Protein AF-A0A968KJJ0-F1 (afdb_monomer_lite)

Foldseek 3Di:
DKDADPDQDQDPDDLVRLQQVLCVVLVAQAWDWPDADRVGRITDTHDLDDAFLLNVCVVVVVCVLVSLLQLLLSLLSSFLSCQVPDDPSRPQAVAELALVNVLVVVVVCLCCVCCNVVVHRDDPVRVVVVSVVCSVVSHVFNPDQWTWDLQQQARRQWGQHPNHTHGHNSSPIHIGDSCRNLCCHQVPPSDDDDPVSSVVSVVSSQVSNCVSVVHHDDDD

Radius of gyration: 18.81 Å; chains: 1; bounding box: 53×38×49 Å

Secondary structure (DSSP, 8-state):
-EEE-SS---SSS-HHHHHHHHHHHTT-----EEEEETTTTEEEE----S-BHHHHHHH-GGGHHHHHHHHHHHHHHHHHHHHHH--TTSGGGT-B--HHHHHHHHHHIIIIIIIIIS--PPPHHHHHHHHHHHHHHHHHHHTSPEEEE-S--STTSEEEETTEEEE--GGG-EEEETHHHHHHHHT-SS----HHHHHHHHHHHHHHHHHHHTS-----

pLDDT: mean 93.93, std 5.6, range [53.75, 98.38]

Structure (mmCIF, N/CA/C/O backbone):
data_AF-A0A968KJJ0-F1
#
_entry.id   AF-A0A968KJJ0-F1
#
loop_
_atom_site.group_PDB
_atom_site.id
_atom_site.type_symbol
_atom_site.label_atom_id
_atom_site.label_alt_id
_atom_site.label_comp_id
_atom_site.label_asym_id
_atom_site.label_entity_id
_atom_site.label_seq_id
_atom_site.pdbx_PDB_ins_code
_atom_site.Cartn_x
_atom_site.Cartn_y
_atom_site.Cartn_z
_atom_site.occupancy
_atom_site.B_iso_or_equiv
_atom_site.auth_seq_id
_atom_site.auth_comp_id
_atom_site.auth_asym_id
_atom_site.auth_atom_id
_atom_site.pdbx_PDB_model_num
ATOM 1 N N . VAL A 1 1 ? -10.273 -15.343 11.779 1.00 91.62 1 VAL A N 1
ATOM 2 C CA . VAL A 1 1 ? -8.937 -15.956 11.583 1.00 91.62 1 VAL A CA 1
ATOM 3 C C . VAL A 1 1 ? -8.052 -15.715 12.803 1.00 91.62 1 VAL A C 1
ATOM 5 O O . VAL A 1 1 ? -8.149 -14.653 13.409 1.00 91.62 1 VAL A O 1
ATOM 8 N N . LEU A 1 2 ? -7.223 -16.695 13.185 1.00 92.81 2 LEU A N 1
ATOM 9 C CA . LEU A 1 2 ? -6.179 -16.526 14.203 1.00 92.81 2 LEU A CA 1
ATOM 10 C C . LEU A 1 2 ? -4.853 -16.203 13.504 1.00 92.81 2 LEU A C 1
ATOM 12 O O . LEU A 1 2 ? -4.376 -17.005 12.706 1.00 92.81 2 LEU A O 1
ATOM 16 N N . MET A 1 3 ? -4.268 -15.049 13.807 1.00 92.25 3 MET A N 1
ATOM 17 C CA . MET A 1 3 ? -2.962 -14.621 13.303 1.00 92.25 3 MET A CA 1
ATOM 18 C C . MET A 1 3 ? -1.962 -14.571 14.458 1.00 92.25 3 MET A C 1
ATOM 20 O O . MET A 1 3 ? -2.314 -14.159 15.563 1.00 92.25 3 MET A O 1
ATOM 24 N N . GLN A 1 4 ? -0.716 -14.963 14.206 1.00 91.19 4 GLN A N 1
ATOM 25 C CA . GLN A 1 4 ? 0.371 -14.840 15.172 1.00 91.19 4 GLN A CA 1
ATOM 26 C C . GLN A 1 4 ? 1.435 -13.885 14.637 1.00 91.19 4 GLN A C 1
ATOM 28 O O . GLN A 1 4 ? 1.925 -14.061 13.522 1.00 91.19 4 GLN A O 1
ATOM 33 N N . LEU A 1 5 ? 1.797 -12.883 15.434 1.00 86.88 5 LEU A N 1
ATOM 34 C CA . LEU A 1 5 ? 2.898 -11.980 15.117 1.00 86.88 5 LEU A CA 1
ATOM 35 C C . LEU A 1 5 ? 4.232 -12.725 15.184 1.00 86.88 5 LEU A C 1
ATOM 37 O O . LEU A 1 5 ? 4.434 -13.590 16.036 1.00 86.88 5 LEU A O 1
ATOM 41 N N . ALA A 1 6 ? 5.171 -12.343 14.317 1.00 83.62 6 ALA A N 1
ATOM 42 C CA . ALA A 1 6 ? 6.515 -12.922 14.304 1.00 83.62 6 ALA A CA 1
ATOM 43 C C . ALA A 1 6 ? 7.267 -12.697 15.629 1.00 83.62 6 ALA A C 1
ATOM 45 O O . ALA A 1 6 ? 8.085 -13.524 16.030 1.00 83.62 6 ALA A O 1
ATOM 46 N N . GLN A 1 7 ? 6.987 -11.581 16.308 1.00 80.31 7 GLN A N 1
ATOM 47 C CA . GLN A 1 7 ? 7.484 -11.275 17.644 1.00 80.31 7 GLN A CA 1
ATOM 48 C C . GLN A 1 7 ? 6.327 -10.769 18.503 1.00 80.31 7 GLN A C 1
ATOM 50 O O . GLN A 1 7 ? 5.522 -9.957 18.052 1.00 80.31 7 GLN A O 1
ATOM 55 N N . ALA A 1 8 ? 6.238 -11.265 19.736 1.00 79.94 8 ALA A N 1
ATOM 56 C CA . ALA A 1 8 ? 5.264 -10.772 20.697 1.00 79.94 8 ALA A CA 1
ATOM 57 C C . ALA A 1 8 ? 5.691 -9.386 21.198 1.00 79.94 8 ALA A C 1
ATOM 59 O O . ALA A 1 8 ? 6.809 -9.211 21.689 1.00 79.94 8 ALA A O 1
ATOM 60 N N . GLU A 1 9 ? 4.793 -8.412 21.099 1.00 81.19 9 GLU A N 1
ATOM 61 C CA . GLU A 1 9 ? 4.999 -7.075 21.644 1.00 81.19 9 GLU A CA 1
ATOM 62 C C . GLU A 1 9 ? 4.312 -6.995 23.009 1.00 81.19 9 GLU A C 1
ATOM 64 O O . GLU A 1 9 ? 3.111 -7.229 23.126 1.00 81.19 9 GLU A O 1
ATOM 69 N N . GLN A 1 10 ? 5.066 -6.657 24.059 1.00 70.75 10 GLN A N 1
ATOM 70 C CA . GLN A 1 10 ? 4.544 -6.647 25.434 1.00 70.75 10 GLN A CA 1
ATOM 71 C C . GLN A 1 10 ? 3.573 -5.486 25.729 1.00 70.75 10 GLN A C 1
ATOM 73 O O . GLN A 1 10 ? 3.056 -5.380 26.840 1.00 70.75 10 GLN A O 1
ATOM 78 N N . GLY A 1 11 ? 3.335 -4.604 24.755 1.00 79.94 11 GLY A N 1
ATOM 79 C CA . GLY A 1 11 ? 2.380 -3.506 24.862 1.00 79.94 11 GLY A CA 1
ATOM 80 C C . GLY A 1 11 ? 0.923 -3.955 24.679 1.00 79.94 11 GLY A C 1
ATOM 81 O O . GLY A 1 11 ? 0.663 -5.026 24.132 1.00 79.94 11 GLY A O 1
ATOM 82 N N . PRO A 1 12 ? -0.053 -3.124 25.098 1.00 80.75 12 PRO A N 1
ATOM 83 C CA . PRO A 1 12 ? -1.480 -3.389 24.880 1.00 80.75 12 PRO A CA 1
ATOM 84 C C . PRO A 1 12 ? -1.886 -3.295 23.401 1.00 80.75 12 PRO A C 1
ATOM 86 O O . PRO A 1 12 ? -2.970 -3.736 23.022 1.00 80.75 12 PRO A O 1
ATOM 89 N N . GLU A 1 13 ? -1.029 -2.701 22.576 1.00 85.69 13 GLU A N 1
ATOM 90 C CA . GLU A 1 13 ? -1.207 -2.529 21.145 1.00 85.69 13 GLU A CA 1
ATOM 91 C C . GLU A 1 13 ? 0.113 -2.809 20.439 1.00 85.69 13 GLU A C 1
ATOM 93 O O . GLU A 1 13 ? 1.185 -2.549 20.986 1.00 85.69 13 GLU A O 1
ATOM 98 N N . THR A 1 14 ? 0.001 -3.302 19.213 1.00 90.44 14 THR A N 1
ATOM 99 C CA . THR A 1 14 ? 1.107 -3.455 18.268 1.00 90.44 14 THR A CA 1
ATOM 100 C C . THR A 1 14 ? 0.973 -2.488 17.109 1.00 90.44 14 THR A C 1
ATOM 102 O O . THR A 1 14 ? -0.119 -1.950 16.872 1.00 90.44 14 THR A O 1
ATOM 105 N N . ASP A 1 15 ? 2.039 -2.320 16.329 1.00 91.44 15 ASP A N 1
ATOM 106 C CA . ASP A 1 15 ? 1.983 -1.507 15.111 1.00 91.44 15 ASP A CA 1
ATOM 107 C C . ASP A 1 15 ? 0.876 -1.984 14.155 1.00 91.44 15 ASP A C 1
ATOM 109 O O . ASP A 1 15 ? 0.103 -1.164 13.652 1.00 91.44 15 ASP A O 1
ATOM 113 N N . PHE A 1 16 ? 0.692 -3.304 14.017 1.00 93.25 16 PHE A N 1
ATOM 114 C CA . PHE A 1 16 ? -0.430 -3.884 13.270 1.00 93.25 16 PHE A CA 1
ATOM 115 C C . PHE A 1 16 ? -1.781 -3.376 13.795 1.00 93.25 16 PHE A C 1
ATOM 117 O O . PHE A 1 16 ? -2.593 -2.853 13.031 1.00 93.25 16 PHE A O 1
ATOM 124 N N . THR A 1 17 ? -2.038 -3.501 15.104 1.00 94.31 17 THR A N 1
ATOM 125 C CA . THR A 1 17 ? -3.343 -3.122 15.675 1.00 94.31 17 THR A CA 1
ATOM 126 C C . THR A 1 17 ? -3.597 -1.619 15.613 1.00 94.31 17 THR A C 1
ATOM 128 O O . THR A 1 17 ? -4.743 -1.207 15.439 1.00 94.31 17 THR A O 1
ATOM 131 N N . ARG A 1 18 ? -2.547 -0.794 15.710 1.00 95.38 18 ARG A N 1
ATOM 132 C CA . ARG A 1 18 ? -2.648 0.667 15.623 1.00 95.38 18 ARG A CA 1
ATOM 133 C C . ARG A 1 18 ? -2.997 1.109 14.207 1.00 95.38 18 ARG A C 1
ATOM 135 O O . ARG A 1 18 ? -3.907 1.920 14.041 1.00 95.38 18 ARG A O 1
ATOM 142 N N . ILE A 1 19 ? -2.344 0.538 13.189 1.00 96.81 19 ILE A N 1
ATOM 143 C CA . ILE A 1 19 ? -2.692 0.805 11.785 1.00 96.81 19 ILE A CA 1
ATOM 144 C C . ILE A 1 19 ? -4.103 0.287 11.487 1.00 96.81 19 ILE A C 1
ATOM 146 O O . ILE A 1 19 ? -4.895 1.010 10.887 1.00 96.81 19 ILE A O 1
ATOM 150 N N . LEU A 1 20 ? -4.461 -0.911 11.961 1.00 97.00 20 LEU A N 1
ATOM 151 C CA . LEU A 1 20 ? -5.799 -1.467 11.755 1.00 97.00 20 LEU A CA 1
ATOM 152 C C . LEU A 1 20 ? -6.893 -0.559 12.336 1.00 97.00 20 LEU A C 1
ATOM 154 O O . LEU A 1 20 ? -7.834 -0.202 11.630 1.00 97.00 20 LEU A O 1
ATOM 158 N N . LYS A 1 21 ? -6.756 -0.143 13.602 1.00 96.31 21 LYS A N 1
ATOM 159 C CA . LYS A 1 21 ? -7.700 0.774 14.263 1.00 96.31 21 LYS A CA 1
ATOM 160 C C . LYS A 1 21 ? -7.792 2.107 13.527 1.00 96.31 21 LYS A C 1
ATOM 162 O O . LYS A 1 21 ? -8.892 2.623 13.336 1.00 96.31 21 LYS A O 1
ATOM 167 N N . PHE A 1 22 ? -6.653 2.640 13.083 1.00 97.94 22 PHE A N 1
ATOM 168 C CA . PHE A 1 22 ? -6.603 3.858 12.284 1.00 97.94 22 PHE A CA 1
ATOM 169 C C . PHE A 1 22 ? -7.397 3.713 10.980 1.00 97.94 22 PHE A C 1
ATOM 171 O O . PHE A 1 22 ? -8.321 4.491 10.755 1.00 97.94 22 PHE A O 1
ATOM 178 N N . LEU A 1 23 ? -7.115 2.698 10.158 1.00 98.25 23 LEU A N 1
ATOM 179 C CA . LEU A 1 23 ? -7.836 2.473 8.900 1.00 98.25 23 LEU A CA 1
ATOM 180 C C . LEU A 1 23 ? -9.330 2.232 9.141 1.00 98.25 23 LEU A C 1
ATOM 182 O O . LEU A 1 23 ? -10.170 2.787 8.431 1.00 98.25 23 LEU A O 1
ATOM 186 N N . LYS A 1 24 ? -9.675 1.487 10.194 1.00 97.38 24 LYS A N 1
ATOM 187 C CA . LYS A 1 24 ? -11.067 1.233 10.557 1.00 97.38 24 LYS A CA 1
ATOM 188 C C . LYS A 1 24 ? -11.816 2.508 10.944 1.00 97.38 24 LYS A C 1
ATOM 190 O O . LYS A 1 24 ? -12.947 2.702 10.507 1.00 97.38 24 LYS A O 1
ATOM 195 N N . SER A 1 25 ? -11.173 3.414 11.686 1.00 97.31 25 SER A N 1
ATOM 196 C CA . SER A 1 25 ? -11.745 4.722 12.050 1.00 97.31 25 SER A CA 1
ATOM 197 C C . SER A 1 25 ? -12.089 5.608 10.842 1.00 97.31 25 SER A C 1
ATOM 199 O O . SER A 1 25 ? -12.883 6.540 10.965 1.00 97.31 25 SER A O 1
ATOM 201 N N . LEU A 1 26 ? -11.518 5.305 9.672 1.00 97.56 26 LEU A N 1
ATOM 202 C CA . LEU A 1 26 ? -11.747 6.011 8.410 1.00 97.56 26 LEU A CA 1
ATOM 203 C C . LEU A 1 26 ? -12.805 5.340 7.526 1.00 97.56 26 LEU A C 1
ATOM 205 O O . LEU A 1 26 ? -12.966 5.733 6.363 1.00 97.56 26 LEU A O 1
ATOM 209 N N . ASP A 1 27 ? -13.507 4.340 8.070 1.00 96.69 27 ASP A N 1
ATOM 210 C CA . ASP A 1 27 ? -14.500 3.537 7.357 1.00 96.69 27 ASP A CA 1
ATOM 211 C C . ASP A 1 27 ? -13.894 2.884 6.100 1.00 96.69 27 ASP A C 1
ATOM 213 O O . ASP A 1 27 ? -14.458 2.890 5.005 1.00 96.69 27 ASP A O 1
ATOM 217 N N . LEU A 1 28 ? -12.656 2.394 6.241 1.00 97.81 28 LEU A N 1
ATOM 218 C CA . LEU A 1 28 ? -11.985 1.608 5.214 1.00 97.81 28 LEU A CA 1
ATOM 219 C C . LEU A 1 28 ? -12.250 0.115 5.449 1.00 97.81 28 LEU A C 1
ATOM 221 O O . LEU A 1 28 ? -12.321 -0.323 6.602 1.00 97.81 28 LEU A O 1
ATOM 225 N N . PRO A 1 29 ? -12.390 -0.676 4.373 1.00 97.31 29 PRO A N 1
ATOM 226 C CA . PRO A 1 29 ? -12.740 -2.084 4.468 1.00 97.31 29 PRO A CA 1
ATOM 227 C C . PRO A 1 29 ? -11.509 -2.902 4.866 1.00 97.31 29 PRO A C 1
ATOM 229 O O . PRO A 1 29 ? -10.808 -3.454 4.027 1.00 97.31 29 PRO A O 1
ATOM 232 N N . VAL A 1 30 ? -11.223 -2.935 6.162 1.00 97.69 30 VAL A N 1
ATOM 233 C CA . VAL A 1 30 ? -10.184 -3.758 6.794 1.00 97.69 30 VAL A CA 1
ATOM 234 C C . VAL A 1 30 ? -10.838 -4.739 7.780 1.00 97.69 30 VAL A C 1
ATOM 236 O O . VAL A 1 30 ? -11.946 -4.450 8.250 1.00 97.69 30 VAL A O 1
ATOM 239 N N . PRO A 1 31 ? -10.189 -5.874 8.107 1.00 96.94 31 PRO A N 1
ATOM 240 C CA . PRO A 1 31 ? -10.752 -6.871 9.019 1.00 96.94 31 PRO A CA 1
ATOM 241 C C . PRO A 1 31 ? -11.067 -6.289 10.401 1.00 96.94 31 PRO A C 1
ATOM 243 O O . PRO A 1 31 ? -10.272 -5.523 10.943 1.00 96.94 31 PRO A O 1
ATOM 246 N N . GLU A 1 32 ? -12.167 -6.700 11.031 1.00 96.19 32 GLU A N 1
ATOM 247 C CA . GLU A 1 32 ? -12.368 -6.416 12.461 1.00 96.19 32 GLU A CA 1
ATOM 248 C C . GLU A 1 32 ? -11.304 -7.090 13.342 1.00 96.19 32 GLU A C 1
ATOM 250 O O . GLU A 1 32 ? -10.856 -8.204 13.065 1.00 96.19 32 GLU A O 1
ATOM 255 N N . LEU A 1 33 ? -10.954 -6.446 14.459 1.00 95.94 33 LEU A N 1
ATOM 256 C CA . LEU A 1 33 ? -10.159 -7.042 15.536 1.00 95.94 33 LEU A CA 1
ATOM 257 C C . LEU A 1 33 ? -11.081 -7.458 16.683 1.00 95.94 33 LEU A C 1
ATOM 259 O O . LEU A 1 33 ? -11.596 -6.609 17.406 1.00 95.94 33 LEU A O 1
ATOM 263 N N . TYR A 1 34 ? -11.248 -8.762 16.887 1.00 96.38 34 TYR A N 1
ATOM 264 C CA . TYR A 1 34 ? -12.051 -9.307 17.986 1.00 96.38 34 TYR A CA 1
ATOM 265 C C . TYR A 1 34 ? -11.259 -9.459 19.288 1.00 96.38 34 TYR A C 1
ATOM 267 O O . TYR A 1 34 ? -11.843 -9.426 20.369 1.00 96.38 34 TYR A O 1
ATOM 275 N N . GLY A 1 35 ? -9.937 -9.619 19.210 1.00 93.94 35 GLY A N 1
ATOM 276 C CA . GLY A 1 35 ? -9.093 -9.721 20.397 1.00 93.94 35 GLY A CA 1
ATOM 277 C C . GLY A 1 35 ? -7.603 -9.764 20.082 1.00 93.94 35 GLY A C 1
ATOM 278 O O . GLY A 1 35 ? -7.200 -10.178 18.997 1.00 93.94 35 GLY A O 1
ATOM 279 N N . TYR A 1 36 ? -6.794 -9.349 21.055 1.00 94.00 36 TYR A N 1
ATOM 280 C CA . TYR A 1 36 ? -5.336 -9.431 21.031 1.00 94.00 36 TYR A CA 1
ATOM 281 C C . TYR A 1 36 ? -4.841 -10.008 22.363 1.00 94.00 36 TYR A C 1
ATOM 283 O O . TYR A 1 36 ? -5.199 -9.504 23.427 1.00 94.00 36 TYR A O 1
ATOM 291 N N . GLU A 1 37 ? -4.040 -11.070 22.303 1.00 92.50 37 GLU A N 1
ATOM 292 C CA . GLU A 1 37 ? -3.352 -11.655 23.454 1.00 92.50 37 GLU A CA 1
ATOM 293 C C . GLU A 1 37 ? -1.857 -11.335 23.345 1.00 92.50 37 GLU A C 1
ATOM 295 O O . GLU A 1 37 ? -1.132 -11.916 22.530 1.00 92.50 37 GLU A O 1
ATOM 300 N N . ALA A 1 38 ? -1.410 -10.376 24.158 1.00 88.62 38 ALA A N 1
ATOM 301 C CA . ALA A 1 38 ? -0.066 -9.816 24.078 1.00 88.62 38 ALA A CA 1
ATOM 302 C C . ALA A 1 38 ? 1.036 -10.809 24.466 1.00 88.62 38 ALA A C 1
ATOM 304 O O . ALA A 1 38 ? 2.109 -10.795 23.865 1.00 88.62 38 ALA A O 1
ATOM 305 N N . GLY A 1 39 ? 0.780 -11.712 25.422 1.00 86.44 39 GLY A N 1
ATOM 306 C CA . GLY A 1 39 ? 1.785 -12.663 25.902 1.00 86.44 39 GLY A CA 1
ATOM 307 C C . GLY A 1 39 ? 2.290 -13.618 24.817 1.00 86.44 39 GLY A C 1
ATOM 308 O O . GLY A 1 39 ? 3.437 -14.062 24.865 1.00 86.44 39 GLY A O 1
ATOM 309 N N . ARG A 1 40 ? 1.447 -13.925 23.826 1.00 88.19 40 ARG A N 1
ATOM 310 C CA . ARG A 1 40 ? 1.745 -14.838 22.712 1.00 88.19 40 ARG A CA 1
ATOM 311 C C . ARG A 1 40 ? 1.771 -14.152 21.347 1.00 88.19 40 ARG A C 1
ATOM 313 O O . ARG A 1 40 ? 2.073 -14.822 20.358 1.00 88.19 40 ARG A O 1
ATOM 320 N N . GLY A 1 41 ? 1.450 -12.859 21.281 1.00 90.88 41 GLY A N 1
ATOM 321 C CA . GLY A 1 41 ? 1.336 -12.117 20.026 1.00 90.88 41 GLY A CA 1
ATOM 322 C C . GLY A 1 41 ? 0.198 -12.627 19.136 1.00 90.88 41 GLY A C 1
ATOM 323 O O . GLY A 1 41 ? 0.362 -12.685 17.919 1.00 90.88 41 GLY A O 1
ATOM 324 N N . LEU A 1 42 ? -0.921 -13.067 19.725 1.00 94.19 42 LEU A N 1
ATOM 325 C CA . LEU A 1 42 ? -2.046 -13.663 18.994 1.00 94.19 42 LEU A CA 1
ATOM 326 C C . LEU A 1 42 ? -3.155 -12.646 18.738 1.00 94.19 42 LEU A C 1
ATOM 328 O O . LEU A 1 42 ? -3.626 -11.998 19.667 1.00 94.19 42 LEU A O 1
ATOM 332 N N . LEU A 1 43 ? -3.621 -12.561 17.494 1.00 94.75 43 LEU A N 1
ATOM 333 C CA . LEU A 1 43 ? -4.732 -11.710 17.082 1.00 94.75 43 LEU A CA 1
ATOM 334 C C . LEU A 1 43 ? -5.886 -12.560 16.565 1.00 94.75 43 LEU A C 1
ATOM 336 O O . LEU A 1 43 ? -5.698 -13.451 15.736 1.00 94.75 43 LEU A O 1
ATOM 340 N N . ILE A 1 44 ? -7.090 -12.242 17.028 1.00 96.31 44 ILE A N 1
ATOM 341 C CA . ILE A 1 44 ? -8.337 -12.802 16.517 1.00 96.31 44 ILE A CA 1
ATOM 342 C C . ILE A 1 44 ? -8.955 -11.748 15.605 1.00 96.31 44 ILE A C 1
ATOM 344 O O . ILE A 1 44 ? -9.400 -10.702 16.075 1.00 96.31 44 ILE A O 1
ATOM 348 N N . LEU A 1 45 ? -8.960 -12.028 14.307 1.00 96.50 45 LEU A N 1
ATOM 349 C CA . LEU A 1 45 ? -9.424 -11.118 13.264 1.00 96.50 45 LEU A CA 1
ATOM 350 C C . LEU A 1 45 ? -10.697 -11.642 12.597 1.00 96.50 45 LEU A C 1
ATOM 352 O O . LEU A 1 45 ? -10.951 -12.852 12.587 1.00 96.50 45 LEU A O 1
ATOM 356 N N . GLU A 1 46 ? -11.465 -10.741 11.996 1.00 96.25 46 GLU A N 1
ATOM 357 C CA . GLU A 1 46 ? -12.527 -11.083 11.055 1.00 96.25 46 GLU A CA 1
ATOM 358 C C . GLU A 1 46 ? -12.001 -11.994 9.945 1.00 96.25 46 GLU A C 1
ATOM 360 O O . GLU A 1 46 ? -10.888 -11.835 9.442 1.00 96.25 46 GLU A O 1
ATOM 365 N N . ASP A 1 47 ? -12.824 -12.962 9.557 1.00 94.38 47 ASP A N 1
ATOM 366 C CA . ASP A 1 47 ? -12.592 -13.724 8.342 1.00 94.38 47 ASP A CA 1
ATOM 367 C C . ASP A 1 47 ? -13.070 -12.930 7.117 1.00 94.38 47 ASP A C 1
ATOM 369 O O . ASP A 1 47 ? -14.256 -12.600 6.987 1.00 94.38 47 ASP A O 1
ATOM 373 N N . CYS A 1 48 ? -12.135 -12.589 6.231 1.00 93.56 48 CYS A N 1
ATOM 374 C CA . CYS A 1 48 ? -12.414 -11.831 5.014 1.00 93.56 48 CYS A CA 1
ATOM 375 C C . CYS A 1 48 ? -12.831 -12.717 3.829 1.00 93.56 48 CYS A C 1
ATOM 377 O O . CYS A 1 48 ? -12.988 -12.199 2.726 1.00 93.56 48 CYS A O 1
ATOM 379 N N . GLY A 1 49 ? -13.064 -14.012 4.062 1.00 90.38 49 GLY A N 1
ATOM 380 C CA . GLY A 1 49 ? -13.399 -14.994 3.036 1.00 90.38 49 GLY A CA 1
ATOM 381 C C . GLY A 1 49 ? -12.158 -15.634 2.416 1.00 90.38 49 GLY A C 1
ATOM 382 O O . GLY A 1 49 ? -11.030 -15.339 2.800 1.00 90.38 49 GLY A O 1
ATOM 383 N N . ASP A 1 50 ? -12.382 -16.496 1.425 1.00 88.12 50 ASP A N 1
ATOM 384 C CA . ASP A 1 50 ? -11.330 -17.347 0.847 1.00 88.12 50 ASP A CA 1
ATOM 385 C C . ASP A 1 50 ? -10.805 -16.856 -0.512 1.00 88.12 50 ASP A C 1
ATOM 387 O O . ASP A 1 50 ? -9.818 -17.376 -1.035 1.00 88.12 50 ASP A O 1
ATOM 391 N N . HIS A 1 51 ? -11.452 -15.850 -1.105 1.00 94.25 51 HIS A N 1
ATOM 392 C CA . HIS A 1 51 ? -11.145 -15.392 -2.457 1.00 94.25 51 HIS A CA 1
ATOM 393 C C . HIS A 1 51 ? -10.378 -14.075 -2.425 1.00 94.25 51 HIS A C 1
ATOM 395 O O . HIS A 1 51 ? -10.940 -13.011 -2.162 1.00 94.25 51 HIS A O 1
ATOM 401 N N . THR A 1 52 ? -9.091 -14.138 -2.757 1.00 97.31 52 THR A N 1
ATOM 402 C CA . THR A 1 52 ? -8.352 -12.945 -3.182 1.00 97.31 52 THR A CA 1
ATOM 403 C C . THR A 1 52 ? -8.958 -12.403 -4.480 1.00 97.31 52 THR A C 1
ATOM 405 O O . THR A 1 52 ? -9.586 -13.144 -5.240 1.00 97.31 52 THR A O 1
ATOM 408 N N . LEU A 1 53 ? -8.742 -11.123 -4.783 1.00 97.31 53 LEU A N 1
ATOM 409 C CA . LEU A 1 53 ? -9.117 -10.521 -6.065 1.00 97.31 53 LEU A CA 1
ATOM 410 C C . LEU A 1 53 ? -8.478 -11.295 -7.225 1.00 97.31 53 LEU A C 1
ATOM 412 O O . LEU A 1 53 ? -9.121 -11.515 -8.248 1.00 97.31 53 LEU A O 1
ATOM 416 N N . GLU A 1 54 ? -7.243 -11.763 -7.035 1.00 97.31 54 GLU A N 1
ATOM 417 C CA . GLU A 1 54 ? -6.536 -12.643 -7.970 1.00 97.31 54 GLU A CA 1
ATOM 418 C C . GLU A 1 54 ? -7.311 -13.937 -8.257 1.00 97.31 54 GLU A C 1
ATOM 420 O O . GLU A 1 54 ? -7.627 -14.229 -9.411 1.00 97.31 54 GLU A O 1
ATOM 425 N N . ALA A 1 55 ? -7.660 -14.686 -7.207 1.00 96.75 55 ALA A N 1
ATOM 426 C CA . ALA A 1 55 ? -8.382 -15.946 -7.331 1.00 96.75 55 ALA A CA 1
ATOM 427 C C . ALA A 1 55 ? -9.787 -15.734 -7.913 1.00 96.75 55 ALA A C 1
ATOM 429 O O . ALA A 1 55 ? -10.197 -16.458 -8.816 1.00 96.75 55 ALA A O 1
ATOM 430 N N . HIS A 1 56 ? -10.490 -14.692 -7.462 1.00 96.50 56 HIS A N 1
ATOM 431 C CA . HIS A 1 56 ? -11.809 -14.317 -7.973 1.00 96.50 56 HIS A CA 1
ATOM 432 C C . HIS A 1 56 ? -11.792 -14.066 -9.484 1.00 96.50 56 HIS A C 1
ATOM 434 O O . HIS A 1 56 ? -12.662 -14.543 -10.207 1.00 96.50 56 HIS A O 1
ATOM 440 N N . LEU A 1 57 ? -10.787 -13.349 -9.990 1.00 96.56 57 LEU A N 1
ATOM 441 C CA . LEU A 1 57 ? -10.676 -13.050 -11.420 1.00 96.56 57 LEU A CA 1
ATOM 442 C C . LEU A 1 57 ? -10.197 -14.230 -12.262 1.00 96.56 57 LEU A C 1
ATOM 444 O O . LEU A 1 57 ? -10.457 -14.252 -13.466 1.00 96.56 57 LEU A O 1
ATOM 448 N N . ARG A 1 58 ? -9.551 -15.226 -11.651 1.00 95.25 58 ARG A N 1
ATOM 449 C CA . ARG A 1 58 ? -9.275 -16.501 -12.319 1.00 95.25 58 ARG A CA 1
ATOM 450 C C . ARG A 1 58 ? -10.571 -17.250 -12.635 1.00 95.25 58 ARG A C 1
ATOM 452 O O . ARG A 1 58 ? -10.704 -17.777 -13.737 1.00 95.25 58 ARG A O 1
ATOM 459 N N . ASP A 1 59 ? -11.522 -17.240 -11.704 1.00 95.56 59 ASP A N 1
ATOM 460 C CA . ASP A 1 59 ? -12.825 -17.898 -11.863 1.00 95.56 59 ASP A CA 1
ATOM 461 C C . ASP A 1 59 ? -13.819 -17.039 -12.670 1.00 95.56 59 ASP A C 1
ATOM 463 O O . ASP A 1 59 ? -14.704 -17.557 -13.357 1.00 95.56 59 ASP A O 1
ATOM 467 N N . HIS A 1 60 ? -13.650 -15.712 -12.640 1.00 95.62 60 HIS A N 1
ATOM 468 C CA . HIS A 1 60 ? -14.543 -14.738 -13.270 1.00 95.62 60 HIS A CA 1
ATOM 469 C C . HIS A 1 60 ? -13.797 -13.711 -14.146 1.00 95.62 60 HIS A C 1
ATOM 471 O O . HIS A 1 60 ? -13.907 -12.503 -13.914 1.00 95.62 60 HIS A O 1
ATOM 477 N N . PRO A 1 61 ? -13.089 -14.136 -15.211 1.00 95.12 61 PRO A N 1
ATOM 478 C CA . PRO A 1 61 ? -12.254 -13.242 -16.020 1.00 95.12 61 PRO A CA 1
ATOM 479 C C . PRO A 1 61 ? -13.038 -12.109 -16.700 1.00 95.12 61 PRO A C 1
ATOM 481 O O . PRO A 1 61 ? -12.496 -11.030 -16.928 1.00 95.12 61 PRO A O 1
ATOM 484 N N . GLY A 1 62 ? -14.333 -12.310 -16.974 1.00 96.62 62 GLY A N 1
ATOM 485 C CA . GLY A 1 62 ? -15.214 -11.273 -17.527 1.00 96.62 62 GLY A CA 1
ATOM 486 C C . GLY A 1 62 ? -15.470 -10.084 -16.591 1.00 96.62 62 GLY A C 1
ATOM 487 O O . GLY A 1 62 ? -15.991 -9.072 -17.041 1.00 96.62 62 GLY A O 1
ATOM 488 N N . GLN A 1 63 ? -15.100 -10.182 -15.309 1.00 96.25 63 GLN A N 1
ATOM 489 C CA . GLN A 1 63 ? -15.243 -9.108 -14.319 1.00 96.25 63 GLN A CA 1
ATOM 490 C C . GLN A 1 63 ? -13.948 -8.306 -14.107 1.00 96.25 63 GLN A C 1
ATOM 492 O O . GLN A 1 63 ? -13.891 -7.483 -13.189 1.00 96.25 63 GLN A O 1
ATOM 497 N N . LEU A 1 64 ? -12.905 -8.553 -14.912 1.00 96.62 64 LEU A N 1
ATOM 498 C CA . LEU A 1 64 ? -11.582 -7.934 -14.772 1.00 96.62 64 LEU A CA 1
ATOM 499 C C . LEU A 1 64 ? -11.663 -6.407 -14.696 1.00 96.62 64 LEU A C 1
ATOM 501 O O . LEU A 1 64 ? -11.173 -5.818 -13.734 1.00 96.62 64 LEU A O 1
ATOM 505 N N . GLU A 1 65 ? -12.298 -5.778 -15.686 1.00 97.25 65 GLU A N 1
ATOM 506 C CA . GLU A 1 65 ? -12.356 -4.317 -15.784 1.00 97.25 65 GLU A CA 1
ATOM 507 C C . GLU A 1 65 ? -13.078 -3.697 -14.585 1.00 97.25 65 GLU A C 1
ATOM 509 O O . GLU A 1 65 ? -12.516 -2.856 -13.885 1.00 97.25 65 GLU A O 1
ATOM 514 N N . ASP A 1 66 ? -14.294 -4.157 -14.290 1.00 97.00 66 ASP A N 1
ATOM 515 C CA . ASP A 1 66 ? -15.114 -3.599 -13.211 1.00 97.00 66 ASP A CA 1
ATOM 516 C C . ASP A 1 66 ? -14.500 -3.837 -11.828 1.00 97.00 66 ASP A C 1
ATOM 518 O O . ASP A 1 66 ? -14.606 -3.001 -10.929 1.00 97.00 66 ASP A O 1
ATOM 522 N N . THR A 1 67 ? -13.813 -4.962 -11.634 1.00 96.94 67 THR A N 1
ATOM 523 C CA . THR A 1 67 ? -13.136 -5.258 -10.367 1.00 96.94 67 THR A CA 1
ATOM 524 C C . THR A 1 67 ? -11.908 -4.376 -10.167 1.00 96.94 67 THR A C 1
ATOM 526 O O . THR A 1 67 ? -11.722 -3.842 -9.074 1.00 96.94 67 THR A O 1
ATOM 529 N N . TYR A 1 68 ? -11.117 -4.135 -11.215 1.00 97.94 68 TYR A N 1
ATOM 530 C CA . TYR A 1 68 ? -9.979 -3.219 -11.126 1.00 97.94 68 TYR A CA 1
ATOM 531 C C . TYR A 1 68 ? -10.393 -1.748 -11.017 1.00 97.94 68 TYR A C 1
ATOM 533 O O . TYR A 1 68 ? -9.740 -1.002 -10.289 1.00 97.94 68 TYR A O 1
ATOM 541 N N . ARG A 1 69 ? -11.501 -1.330 -11.646 1.00 97.94 69 ARG A N 1
ATOM 542 C CA . ARG A 1 69 ? -12.080 0.010 -11.430 1.00 97.94 69 ARG A CA 1
ATOM 543 C C . ARG A 1 69 ? -12.422 0.225 -9.952 1.00 97.94 69 ARG A C 1
ATOM 545 O O . ARG A 1 69 ? -12.018 1.233 -9.379 1.00 97.94 69 ARG A O 1
ATOM 552 N N . ARG A 1 70 ? -13.071 -0.754 -9.309 1.00 98.12 70 ARG A N 1
ATOM 553 C CA . ARG A 1 70 ? -13.377 -0.719 -7.864 1.00 98.12 70 ARG A CA 1
ATOM 554 C C . ARG A 1 70 ? -12.122 -0.733 -6.989 1.00 98.12 70 ARG A C 1
ATOM 556 O O . ARG A 1 70 ? -12.083 -0.038 -5.978 1.00 98.12 70 ARG A O 1
ATOM 563 N N . ALA A 1 71 ? -11.088 -1.483 -7.373 1.00 98.25 71 ALA A N 1
ATOM 564 C CA . ALA A 1 71 ? -9.812 -1.490 -6.655 1.00 98.25 71 ALA A CA 1
ATOM 565 C C . ALA A 1 71 ? -9.101 -0.126 -6.730 1.00 98.25 71 ALA A C 1
ATOM 567 O O . ALA A 1 71 ? -8.586 0.355 -5.724 1.00 98.25 71 ALA A O 1
ATOM 568 N N . VAL A 1 72 ? -9.128 0.540 -7.888 1.00 98.38 72 VAL A N 1
ATOM 569 C CA . VAL A 1 72 ? -8.585 1.900 -8.056 1.00 98.38 72 VAL A CA 1
ATOM 570 C C . VAL A 1 72 ? -9.382 2.936 -7.260 1.00 98.38 72 VAL A C 1
ATOM 572 O O . VAL A 1 72 ? -8.791 3.800 -6.613 1.00 98.38 72 VAL A O 1
ATOM 575 N N . GLU A 1 73 ? -10.711 2.836 -7.247 1.00 97.81 73 GLU A N 1
ATOM 576 C CA . GLU A 1 73 ? -11.563 3.690 -6.408 1.00 97.81 73 GLU A CA 1
ATOM 577 C C . GLU A 1 73 ? -11.264 3.520 -4.921 1.00 97.81 73 GLU A C 1
ATOM 579 O O . GLU A 1 73 ? -11.123 4.504 -4.188 1.00 97.81 73 GLU A O 1
ATOM 584 N N . LEU A 1 74 ? -11.123 2.270 -4.478 1.00 98.31 74 LEU A N 1
ATOM 585 C CA . LEU A 1 74 ? -10.756 1.957 -3.107 1.00 98.31 74 LEU A CA 1
ATOM 586 C C . LEU A 1 74 ? -9.369 2.507 -2.758 1.00 98.31 74 LEU A C 1
ATOM 588 O O . LEU A 1 74 ? -9.203 3.050 -1.665 1.00 98.31 74 LEU A O 1
ATOM 592 N N . LEU A 1 75 ? -8.405 2.413 -3.676 1.00 98.31 75 LEU A N 1
ATOM 593 C CA . LEU A 1 75 ? -7.069 2.968 -3.496 1.00 98.31 75 LEU A CA 1
ATOM 594 C C . LEU A 1 75 ? -7.097 4.494 -3.356 1.00 98.31 75 LEU A C 1
ATOM 596 O O . LEU A 1 75 ? -6.484 5.019 -2.427 1.00 98.31 75 LEU A O 1
ATOM 600 N N . SER A 1 76 ? -7.827 5.209 -4.223 1.00 97.06 76 SER A N 1
ATOM 601 C CA . SER A 1 76 ? -7.972 6.670 -4.102 1.00 97.06 76 SER A CA 1
ATOM 602 C C . SER A 1 76 ? -8.538 7.039 -2.734 1.00 97.06 76 SER A C 1
ATOM 604 O O . SER A 1 76 ? -7.931 7.817 -1.996 1.00 97.06 76 SER A O 1
ATOM 606 N N . ARG A 1 77 ? -9.640 6.387 -2.342 1.00 96.75 77 ARG A N 1
ATOM 607 C CA . ARG A 1 77 ? -10.300 6.617 -1.054 1.00 96.75 77 ARG A CA 1
ATOM 608 C C . ARG A 1 77 ? -9.375 6.334 0.129 1.00 96.75 77 ARG A C 1
ATOM 610 O O . ARG A 1 77 ? -9.346 7.127 1.072 1.00 96.75 77 ARG A O 1
ATOM 617 N N . LEU A 1 78 ? -8.628 5.225 0.090 1.00 97.81 78 LEU A N 1
ATOM 618 C CA . LEU A 1 78 ? -7.611 4.874 1.086 1.00 97.81 78 LEU A CA 1
ATOM 619 C C . LEU A 1 78 ? -6.589 6.002 1.208 1.00 97.81 78 LEU A C 1
ATOM 621 O O . LEU A 1 78 ? -6.427 6.559 2.292 1.00 97.81 78 LEU A O 1
ATOM 625 N N . GLN A 1 79 ? -5.937 6.367 0.103 1.00 97.00 79 GLN A N 1
ATOM 626 C CA . GLN A 1 79 ? -4.871 7.360 0.120 1.00 97.00 79 GLN A CA 1
ATOM 627 C C . GLN A 1 79 ? -5.380 8.724 0.581 1.00 97.00 79 GLN A C 1
ATOM 629 O O . GLN A 1 79 ? -4.746 9.347 1.427 1.00 97.00 79 GLN A O 1
ATOM 634 N N . THR A 1 80 ? -6.523 9.197 0.090 1.00 94.81 80 THR A N 1
ATOM 635 C CA . THR A 1 80 ? -7.049 10.521 0.450 1.00 94.81 80 THR A CA 1
ATOM 636 C C . THR A 1 80 ? -7.480 10.580 1.918 1.00 94.81 80 THR A C 1
ATOM 638 O O . THR A 1 80 ? -7.053 11.469 2.667 1.00 94.81 80 THR A O 1
ATOM 641 N N . ARG A 1 81 ? -8.288 9.615 2.382 1.00 96.00 81 ARG A N 1
ATOM 642 C CA . ARG A 1 81 ? -8.766 9.601 3.775 1.00 96.00 81 ARG A CA 1
ATOM 643 C C . ARG A 1 81 ? -7.623 9.383 4.759 1.00 96.00 81 ARG A C 1
ATOM 645 O O . ARG A 1 81 ? -7.527 10.117 5.738 1.00 96.00 81 ARG A O 1
ATOM 652 N N . ALA A 1 82 ? -6.742 8.419 4.494 1.00 97.38 82 ALA A N 1
ATOM 653 C CA . ALA A 1 82 ? -5.637 8.122 5.395 1.00 97.38 82 ALA A CA 1
ATOM 654 C C . ALA A 1 82 ? -4.619 9.266 5.432 1.00 97.38 82 ALA A C 1
ATOM 656 O O . ALA A 1 82 ? -4.245 9.702 6.514 1.00 97.38 82 ALA A O 1
ATOM 657 N N . THR A 1 83 ? -4.236 9.841 4.290 1.00 96.56 83 THR A N 1
ATOM 658 C CA . THR A 1 83 ? -3.262 10.951 4.267 1.00 96.56 83 THR A CA 1
ATOM 659 C C . THR A 1 83 ? -3.774 12.189 4.993 1.00 96.56 83 THR A C 1
ATOM 661 O O . THR A 1 83 ? -3.016 12.836 5.707 1.00 96.56 83 THR A O 1
ATOM 664 N N . SER A 1 84 ? -5.062 12.514 4.858 1.00 95.25 84 SER A N 1
ATOM 665 C CA . SER A 1 84 ? -5.642 13.698 5.509 1.00 95.25 84 SER A CA 1
ATOM 666 C C . SER A 1 84 ? -5.822 13.560 7.025 1.00 95.25 84 SER A C 1
ATOM 668 O O . SER A 1 84 ? -6.015 14.568 7.706 1.00 95.25 84 SER A O 1
ATOM 670 N N . LYS A 1 85 ? -5.793 12.333 7.564 1.00 97.00 85 LYS A N 1
ATOM 671 C CA . LYS A 1 85 ? -6.076 12.044 8.980 1.00 97.00 85 LYS A CA 1
ATOM 672 C C . LYS A 1 85 ? -4.926 11.396 9.737 1.00 97.00 85 LYS A C 1
ATOM 674 O O . LYS A 1 85 ? -5.012 11.290 10.958 1.00 97.00 85 LYS A O 1
ATOM 679 N N . ILE A 1 86 ? -3.881 10.946 9.048 1.00 97.06 86 ILE A N 1
ATOM 680 C CA . ILE A 1 86 ? -2.738 10.310 9.694 1.00 97.06 86 ILE A CA 1
ATOM 681 C C . ILE A 1 86 ? -2.056 11.289 10.656 1.00 97.06 86 ILE A C 1
ATOM 683 O O . ILE A 1 86 ? -1.868 12.466 10.355 1.00 97.06 86 ILE A O 1
ATOM 687 N N . GLY A 1 87 ? -1.675 10.784 11.825 1.00 96.00 87 GLY A N 1
ATOM 688 C CA . GLY A 1 87 ? -0.951 11.535 12.842 1.00 96.00 87 GLY A CA 1
ATOM 689 C C . GLY A 1 87 ? 0.050 10.654 13.591 1.00 96.00 87 GLY A C 1
ATOM 690 O O . GLY A 1 87 ? 0.174 9.469 13.274 1.00 96.00 87 GLY A O 1
ATOM 691 N N . PRO A 1 88 ? 0.743 11.206 14.603 1.00 95.06 88 PRO A N 1
ATOM 692 C CA . PRO A 1 88 ? 1.823 10.524 15.325 1.00 95.06 88 PRO A CA 1
ATOM 693 C C . PRO A 1 88 ? 1.431 9.192 15.980 1.00 95.06 88 PRO A C 1
ATOM 695 O O . PRO A 1 88 ? 2.295 8.343 16.203 1.00 95.06 88 PRO A O 1
ATOM 698 N N . ASP A 1 89 ? 0.143 8.993 16.263 1.00 92.88 89 ASP A N 1
ATOM 699 C CA . ASP A 1 89 ? -0.379 7.760 16.856 1.00 92.88 89 ASP A CA 1
ATOM 700 C C . ASP A 1 89 ? -0.441 6.593 15.860 1.00 92.88 89 ASP A C 1
ATOM 702 O O . ASP A 1 89 ? -0.522 5.440 16.282 1.00 92.88 89 ASP A O 1
ATOM 706 N N . CYS A 1 90 ? -0.348 6.858 14.555 1.00 95.81 90 CYS A N 1
ATOM 707 C CA . CYS A 1 90 ? -0.259 5.830 13.524 1.00 95.81 90 CYS A CA 1
ATOM 708 C C . CYS A 1 90 ? 1.219 5.518 13.213 1.00 95.81 90 CYS A C 1
ATOM 710 O O . CYS A 1 90 ? 1.944 6.424 12.796 1.00 95.81 90 CYS A O 1
ATOM 712 N N . PRO A 1 91 ? 1.690 4.262 13.349 1.00 95.56 91 PRO A N 1
ATOM 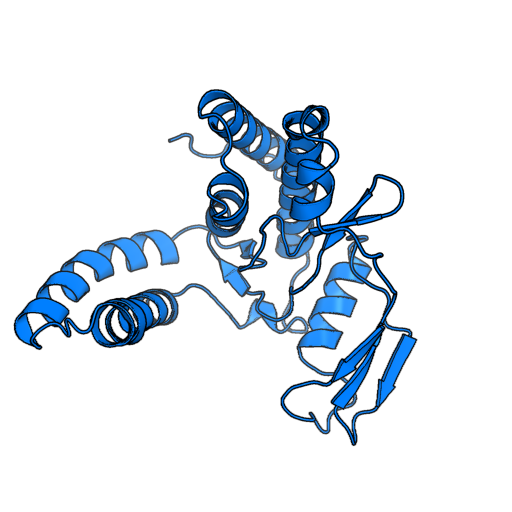713 C CA . PRO A 1 91 ? 3.082 3.885 13.068 1.00 95.56 91 PRO A CA 1
ATOM 714 C C . PRO A 1 91 ? 3.571 4.312 11.677 1.00 95.56 91 PRO A C 1
ATOM 716 O O . PRO A 1 91 ? 4.686 4.819 11.532 1.00 95.56 91 PRO A O 1
ATOM 719 N N . ALA A 1 92 ? 2.700 4.203 10.668 1.00 96.25 92 ALA A N 1
ATOM 720 C CA . ALA A 1 92 ? 2.986 4.583 9.286 1.00 96.25 92 ALA A CA 1
ATOM 721 C C . ALA A 1 92 ? 3.391 6.063 9.121 1.00 96.25 92 ALA A C 1
ATOM 723 O O . ALA A 1 92 ? 4.075 6.393 8.157 1.00 96.25 92 ALA A O 1
ATOM 724 N N . TYR A 1 93 ? 3.029 6.946 10.062 1.00 96.56 93 TYR A N 1
ATOM 725 C CA . TYR A 1 93 ? 3.401 8.368 10.050 1.00 96.56 93 TYR A CA 1
ATOM 726 C C . TYR A 1 93 ? 4.914 8.586 10.175 1.00 96.56 93 TYR A C 1
ATOM 728 O O . TYR A 1 93 ? 5.475 9.523 9.602 1.00 96.56 93 TYR A O 1
ATOM 736 N N . HIS A 1 94 ? 5.586 7.710 10.923 1.00 95.50 94 HIS A N 1
ATOM 737 C CA . HIS A 1 94 ? 7.020 7.821 11.205 1.00 95.50 94 HIS A CA 1
ATOM 738 C C . HIS A 1 94 ? 7.878 7.123 10.152 1.00 95.50 94 HIS A C 1
ATOM 740 O O . HIS A 1 94 ? 9.085 7.358 10.073 1.00 95.50 94 HIS A O 1
ATOM 746 N N . LEU A 1 95 ? 7.260 6.284 9.322 1.00 95.94 95 LEU A N 1
ATOM 747 C CA . LEU A 1 95 ? 7.909 5.559 8.242 1.00 95.94 95 LEU A CA 1
ATOM 748 C C . LEU A 1 95 ? 7.706 6.300 6.926 1.00 95.94 95 LEU A C 1
ATOM 750 O O . LEU A 1 95 ? 6.624 6.806 6.635 1.00 95.94 95 LEU A O 1
ATOM 754 N N . ARG A 1 96 ? 8.743 6.338 6.089 1.00 95.62 96 ARG A N 1
ATOM 755 C CA . ARG A 1 96 ? 8.644 6.962 4.771 1.00 95.62 96 ARG A CA 1
ATOM 756 C C . ARG A 1 96 ? 9.513 6.286 3.723 1.00 95.62 96 ARG A C 1
ATOM 758 O O . ARG A 1 96 ? 10.535 5.684 4.053 1.00 95.62 96 ARG A O 1
ATOM 765 N N . PHE A 1 97 ? 9.131 6.430 2.461 1.00 94.56 97 PHE A N 1
ATOM 766 C CA . PHE A 1 97 ? 10.001 6.169 1.316 1.00 94.56 97 PHE A CA 1
ATOM 767 C C . PHE A 1 97 ? 10.990 7.324 1.120 1.00 94.56 97 PHE A C 1
ATOM 769 O O . PHE A 1 97 ? 10.943 8.054 0.135 1.00 94.56 97 PHE A O 1
ATOM 776 N N . ASP A 1 98 ? 11.892 7.501 2.087 1.00 94.94 98 ASP A N 1
ATOM 777 C CA . ASP A 1 98 ? 13.041 8.384 1.910 1.00 94.94 98 ASP A CA 1
ATOM 778 C C . ASP A 1 98 ? 14.116 7.732 1.027 1.00 94.94 98 ASP A C 1
ATOM 780 O O . ASP A 1 98 ? 14.083 6.537 0.709 1.00 94.94 98 ASP A O 1
ATOM 784 N N . VAL A 1 99 ? 15.117 8.529 0.650 1.00 96.62 99 VAL A N 1
ATOM 785 C CA . VAL A 1 99 ? 16.252 8.060 -0.154 1.00 96.62 99 VAL A CA 1
ATOM 786 C C . VAL A 1 99 ? 16.923 6.845 0.487 1.00 96.62 99 VAL A C 1
ATOM 788 O O . VAL A 1 99 ? 17.309 5.919 -0.220 1.00 96.62 99 VAL A O 1
ATOM 791 N N . LYS A 1 100 ? 17.050 6.811 1.820 1.00 96.31 100 LYS A N 1
ATOM 792 C CA . LYS A 1 100 ? 17.693 5.698 2.528 1.00 96.31 100 LYS A CA 1
ATOM 793 C C . LYS A 1 100 ? 16.890 4.409 2.356 1.00 96.31 100 LYS A C 1
ATOM 795 O O . LYS A 1 100 ? 17.487 3.383 2.042 1.00 96.31 100 LYS A O 1
ATOM 800 N N . LYS A 1 101 ? 15.569 4.450 2.533 1.0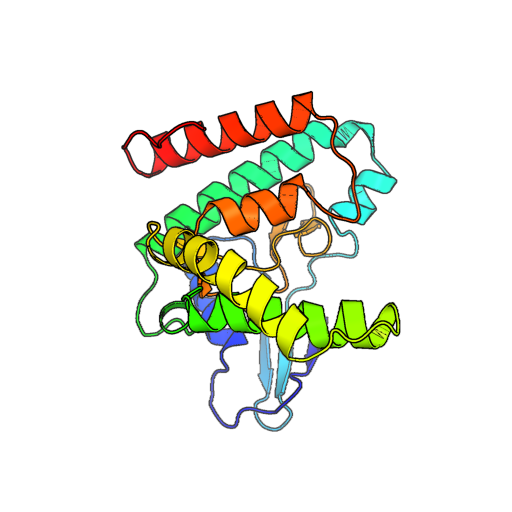0 95.06 101 LYS A N 1
ATOM 801 C CA . LYS A 1 101 ? 14.686 3.292 2.379 1.00 95.06 101 LYS A CA 1
ATOM 802 C C . LYS A 1 101 ? 14.633 2.816 0.929 1.00 95.06 101 LYS A C 1
ATOM 804 O O . LYS A 1 101 ? 14.768 1.617 0.703 1.00 95.06 101 LYS A O 1
ATOM 809 N N . LEU A 1 102 ? 14.503 3.725 -0.037 1.00 95.00 102 LEU A N 1
ATOM 810 C CA . LEU A 1 102 ? 14.496 3.382 -1.465 1.00 95.00 102 LEU A CA 1
ATOM 811 C C . LEU A 1 102 ? 15.828 2.755 -1.904 1.00 95.00 102 LEU A C 1
ATOM 813 O O . LEU A 1 102 ? 15.845 1.725 -2.573 1.00 95.00 102 LEU A O 1
ATOM 817 N N . MET A 1 103 ? 16.957 3.328 -1.474 1.00 97.19 103 MET A N 1
ATOM 818 C CA . MET A 1 103 ? 18.276 2.752 -1.746 1.00 97.19 103 MET A CA 1
ATOM 819 C C . MET A 1 103 ? 18.476 1.407 -1.046 1.00 97.19 103 MET A C 1
ATOM 821 O O . MET A 1 103 ? 19.091 0.524 -1.627 1.00 97.19 103 MET A O 1
ATOM 825 N N . TRP A 1 104 ? 17.936 1.227 0.163 1.00 96.31 104 TRP A N 1
ATOM 826 C CA . TRP A 1 104 ? 17.962 -0.066 0.845 1.00 96.31 104 TRP A CA 1
ATOM 827 C C . TRP A 1 104 ? 17.181 -1.136 0.070 1.00 96.31 104 TRP A C 1
ATOM 829 O O . TRP A 1 104 ? 17.676 -2.247 -0.071 1.00 96.31 104 TRP A O 1
ATOM 839 N N . GLU A 1 105 ? 16.001 -0.817 -0.480 1.00 94.06 105 GLU A N 1
ATOM 840 C CA . GLU A 1 105 ? 15.238 -1.765 -1.315 1.00 94.06 105 GLU A CA 1
ATOM 841 C C . GLU A 1 105 ? 15.982 -2.108 -2.610 1.00 94.06 105 GLU A C 1
ATOM 843 O O . GLU A 1 105 ? 16.008 -3.263 -3.038 1.00 94.06 105 GLU A O 1
ATOM 848 N N . PHE A 1 106 ? 16.645 -1.118 -3.206 1.00 95.12 106 PHE A N 1
ATOM 849 C CA . PHE A 1 106 ? 17.503 -1.334 -4.362 1.00 95.12 106 PHE A CA 1
ATOM 850 C C . PHE A 1 106 ? 18.701 -2.244 -4.037 1.00 95.12 106 PHE A C 1
ATOM 852 O O . PHE A 1 106 ? 18.951 -3.214 -4.755 1.00 95.12 106 PHE A O 1
ATOM 859 N N . ASP A 1 107 ? 19.409 -1.972 -2.938 1.00 95.44 107 ASP A N 1
ATOM 860 C CA . ASP A 1 107 ? 20.556 -2.766 -2.486 1.00 95.44 107 ASP A CA 1
ATOM 861 C C . ASP A 1 107 ? 20.115 -4.208 -2.135 1.00 95.44 107 ASP A C 1
ATOM 863 O O . ASP A 1 107 ? 20.776 -5.168 -2.533 1.00 95.44 107 ASP A O 1
ATOM 867 N N . PHE A 1 108 ? 18.940 -4.377 -1.512 1.00 95.56 108 PHE A N 1
ATOM 868 C CA . PHE A 1 108 ? 18.323 -5.682 -1.238 1.00 95.56 108 PHE A CA 1
ATOM 869 C C . PHE A 1 108 ? 18.064 -6.483 -2.525 1.00 95.56 108 PHE A C 1
ATOM 871 O O . PHE A 1 108 ? 18.348 -7.681 -2.586 1.00 95.56 108 PHE A O 1
ATOM 878 N N . MET A 1 109 ? 17.567 -5.838 -3.587 1.00 95.19 109 MET A N 1
ATOM 879 C CA . MET A 1 109 ? 17.375 -6.487 -4.890 1.00 95.19 109 MET A CA 1
ATOM 880 C C . MET A 1 109 ? 18.714 -6.933 -5.500 1.00 95.19 109 MET A C 1
ATOM 882 O O . MET A 1 109 ? 18.828 -8.066 -5.975 1.00 95.19 109 MET A O 1
ATOM 886 N N . LEU A 1 110 ? 19.756 -6.098 -5.440 1.00 95.06 110 LEU A N 1
ATOM 887 C CA . LEU A 1 110 ? 21.086 -6.485 -5.924 1.00 95.06 110 LEU A CA 1
ATOM 888 C C . LEU A 1 110 ? 21.657 -7.686 -5.155 1.00 95.06 110 LEU A C 1
ATOM 890 O O . LEU A 1 110 ? 22.239 -8.589 -5.757 1.00 95.06 110 LEU A O 1
ATOM 894 N N . GLU A 1 111 ? 21.482 -7.721 -3.838 1.00 94.69 111 GLU A N 1
ATOM 895 C CA . GLU A 1 111 ? 21.976 -8.817 -3.008 1.00 94.69 111 GLU A CA 1
ATOM 896 C C . GLU A 1 111 ? 21.201 -10.115 -3.262 1.00 94.69 111 GLU A C 1
ATOM 898 O O . GLU A 1 111 ? 21.788 -11.133 -3.639 1.00 94.69 111 GLU A O 1
ATOM 903 N N . HIS A 1 112 ? 19.878 -10.089 -3.105 1.00 96.06 112 HIS A N 1
ATOM 904 C CA . HIS A 1 112 ? 19.077 -11.310 -3.061 1.00 96.06 112 HIS A CA 1
ATOM 905 C C . HIS A 1 112 ? 18.591 -11.773 -4.430 1.00 96.06 112 HIS A C 1
ATOM 907 O O . HIS A 1 112 ? 18.586 -12.975 -4.696 1.00 96.06 112 HIS A O 1
ATOM 913 N N . TYR A 1 113 ? 18.211 -10.859 -5.322 1.00 93.62 113 TYR A N 1
ATOM 914 C CA . TYR A 1 113 ? 17.758 -11.242 -6.657 1.00 93.62 113 TYR A CA 1
ATOM 915 C C . TYR A 1 113 ? 18.951 -11.478 -7.587 1.00 93.62 113 TYR A C 1
ATOM 917 O O . TYR A 1 113 ? 19.090 -12.562 -8.153 1.00 93.62 113 TYR A O 1
ATOM 925 N N . VAL A 1 114 ? 19.858 -10.505 -7.707 1.00 94.44 114 VAL A N 1
ATOM 926 C CA . VAL A 1 114 ? 21.000 -10.611 -8.632 1.00 94.44 114 VAL A CA 1
ATOM 927 C C . VAL A 1 114 ? 22.079 -11.559 -8.087 1.00 94.44 114 VAL A C 1
ATOM 929 O O . VAL A 1 114 ? 22.482 -12.504 -8.769 1.00 94.44 114 VAL A O 1
ATOM 932 N N . GLY A 1 115 ? 22.529 -11.353 -6.847 1.00 94.50 115 GLY A N 1
ATOM 933 C CA . GLY A 1 115 ? 23.527 -12.217 -6.209 1.00 94.50 115 GLY A CA 1
ATOM 934 C C . GLY A 1 115 ? 22.967 -13.563 -5.740 1.00 94.50 115 GLY A C 1
ATOM 935 O O . GLY A 1 115 ? 23.595 -14.603 -5.937 1.00 94.50 115 GLY A O 1
ATOM 936 N N . GLY A 1 116 ? 21.781 -13.554 -5.134 1.00 95.00 116 GLY A N 1
ATOM 937 C CA . GLY A 1 116 ? 21.174 -14.727 -4.510 1.00 95.00 116 GLY A CA 1
ATOM 938 C C . GLY A 1 116 ? 20.486 -15.673 -5.493 1.00 95.00 116 GLY A C 1
ATOM 939 O O . GLY A 1 116 ? 20.843 -16.851 -5.534 1.00 95.00 116 GLY A O 1
ATOM 940 N N . LEU A 1 117 ? 19.513 -15.190 -6.269 1.00 94.38 117 LEU A N 1
ATOM 941 C CA . LEU A 1 117 ? 18.711 -16.018 -7.178 1.00 94.38 117 LEU A CA 1
ATOM 942 C C . LEU A 1 117 ? 19.424 -16.263 -8.512 1.00 94.38 117 LEU A C 1
ATOM 944 O O . LEU A 1 117 ? 19.585 -17.412 -8.914 1.00 94.38 117 LEU A O 1
ATOM 948 N N . HIS A 1 118 ? 19.907 -15.201 -9.160 1.00 94.38 118 HIS A N 1
ATOM 949 C CA . HIS A 1 118 ? 20.633 -15.293 -10.436 1.00 94.38 118 HIS A CA 1
ATOM 950 C C . HIS A 1 118 ? 22.092 -15.734 -10.283 1.00 94.38 118 HIS A C 1
ATOM 952 O O . HIS A 1 118 ? 22.770 -15.952 -11.285 1.00 94.38 118 HIS A O 1
ATOM 958 N N . LYS A 1 119 ? 22.584 -15.876 -9.043 1.00 94.69 119 LYS A N 1
ATOM 959 C CA . LYS A 1 119 ? 23.958 -16.312 -8.729 1.00 94.69 119 LYS A CA 1
ATOM 960 C C . LYS A 1 119 ? 25.033 -15.479 -9.437 1.00 94.69 119 LYS A C 1
ATOM 962 O O . LYS A 1 119 ? 26.111 -15.982 -9.742 1.00 94.69 119 LYS A O 1
ATOM 967 N N . SER A 1 120 ? 24.751 -14.198 -9.674 1.00 95.19 120 SER A N 1
ATOM 968 C CA . SER A 1 120 ? 25.608 -13.297 -10.447 1.00 95.19 120 SER A CA 1
ATOM 969 C C . SER A 1 120 ? 25.926 -12.013 -9.668 1.00 95.19 120 SER A C 1
ATOM 971 O O . SER A 1 120 ? 25.573 -10.922 -10.120 1.00 95.19 120 SER A O 1
ATOM 973 N N . PRO A 1 121 ? 26.580 -12.099 -8.492 1.00 93.38 121 PRO A N 1
ATOM 974 C CA . PRO A 1 121 ? 26.869 -10.927 -7.674 1.00 93.38 121 PRO A CA 1
ATOM 975 C C . PRO A 1 121 ? 27.747 -9.926 -8.433 1.00 93.38 121 PRO A C 1
ATOM 977 O O . PRO A 1 121 ? 28.762 -10.282 -9.035 1.00 93.38 121 PRO A O 1
ATOM 980 N N . LEU A 1 122 ? 27.358 -8.653 -8.383 1.00 93.44 122 LEU A N 1
ATOM 981 C CA . LEU A 1 122 ? 28.102 -7.574 -9.024 1.00 93.44 122 LEU A CA 1
ATOM 982 C C . LEU A 1 122 ? 29.410 -7.306 -8.277 1.00 93.44 122 LEU A C 1
ATOM 984 O O . LEU A 1 122 ? 29.454 -7.323 -7.044 1.00 93.44 122 LEU A O 1
ATOM 988 N N . ARG A 1 123 ? 30.479 -6.966 -9.006 1.00 95.62 123 ARG A N 1
ATOM 989 C CA . ARG A 1 123 ? 31.716 -6.504 -8.362 1.00 95.62 123 ARG A CA 1
ATOM 990 C C . ARG A 1 123 ? 31.458 -5.157 -7.675 1.00 95.62 123 ARG A C 1
ATOM 992 O O . ARG A 1 123 ? 30.654 -4.366 -8.176 1.00 95.62 123 ARG A O 1
ATOM 999 N N . PRO A 1 124 ? 32.204 -4.797 -6.612 1.00 93.69 124 PRO A N 1
ATOM 1000 C CA . PRO A 1 124 ? 31.992 -3.536 -5.892 1.00 93.69 124 PRO A CA 1
ATOM 1001 C C . PRO A 1 124 ? 31.978 -2.289 -6.789 1.00 93.69 124 PRO A C 1
ATOM 1003 O O . PRO A 1 124 ? 31.175 -1.381 -6.594 1.00 93.69 124 PRO A O 1
ATOM 1006 N N . ARG A 1 125 ? 32.825 -2.253 -7.829 1.00 96.12 125 ARG A N 1
ATOM 1007 C CA . ARG A 1 125 ? 32.853 -1.148 -8.805 1.00 96.12 125 ARG A CA 1
ATOM 1008 C C . ARG A 1 125 ? 31.573 -1.053 -9.642 1.00 96.12 125 ARG A C 1
ATOM 1010 O O . ARG A 1 125 ? 31.131 0.052 -9.937 1.00 96.12 125 ARG A O 1
ATOM 1017 N N . GLU A 1 126 ? 30.997 -2.185 -10.033 1.00 95.00 126 GLU A N 1
ATOM 1018 C CA . GLU A 1 126 ? 29.769 -2.248 -10.835 1.00 95.00 126 GLU A CA 1
ATOM 1019 C C . GLU A 1 126 ? 28.558 -1.886 -9.981 1.00 95.00 126 GLU A C 1
ATOM 1021 O O . GLU A 1 126 ? 27.780 -1.021 -10.379 1.00 95.00 126 GLU A O 1
ATOM 1026 N N . SER A 1 127 ? 28.470 -2.458 -8.774 1.00 94.25 127 SER A N 1
ATOM 1027 C CA . SER A 1 127 ? 27.436 -2.118 -7.794 1.00 94.25 127 SER A CA 1
ATOM 1028 C C . SER A 1 127 ? 27.422 -0.612 -7.511 1.00 94.25 127 SER A C 1
ATOM 1030 O O . SER A 1 127 ? 26.410 0.044 -7.745 1.00 94.25 127 SER A O 1
ATOM 1032 N N . ASN A 1 128 ? 28.574 -0.015 -7.176 1.00 95.12 128 ASN A N 1
ATOM 1033 C CA . ASN A 1 128 ? 28.679 1.432 -6.953 1.00 95.12 128 ASN A CA 1
ATOM 1034 C C . ASN A 1 128 ? 28.265 2.259 -8.178 1.00 95.12 128 ASN A C 1
ATOM 1036 O O . ASN A 1 128 ? 27.617 3.295 -8.036 1.00 95.12 128 ASN A O 1
ATOM 1040 N N . LYS A 1 129 ? 28.613 1.816 -9.394 1.00 96.25 129 LYS A N 1
ATOM 1041 C CA . LYS A 1 129 ? 28.238 2.520 -10.626 1.00 96.25 129 LYS A CA 1
ATOM 1042 C C . LYS A 1 129 ? 26.723 2.544 -10.821 1.00 96.25 129 LYS A C 1
ATOM 1044 O O . LYS A 1 129 ? 26.191 3.600 -11.154 1.00 96.25 129 LYS A O 1
ATOM 1049 N N . ILE A 1 130 ? 26.035 1.418 -10.621 1.00 95.38 130 ILE A N 1
ATOM 1050 C CA . ILE A 1 130 ? 24.572 1.355 -10.758 1.00 95.38 130 ILE A CA 1
ATOM 1051 C C . ILE A 1 130 ? 23.906 2.115 -9.608 1.00 95.38 130 ILE A C 1
ATOM 1053 O O . ILE A 1 130 ? 23.019 2.929 -9.851 1.00 95.38 130 ILE A O 1
ATOM 1057 N N . ARG A 1 131 ? 24.404 1.952 -8.379 1.00 95.88 131 ARG A N 1
ATOM 1058 C CA . ARG A 1 131 ? 23.927 2.672 -7.194 1.00 95.88 131 ARG A CA 1
ATOM 1059 C C . ARG A 1 131 ? 23.968 4.193 -7.390 1.00 95.88 131 ARG A C 1
ATOM 1061 O O . ARG A 1 131 ? 22.987 4.875 -7.115 1.00 95.88 131 ARG A O 1
ATOM 1068 N N . ASN A 1 132 ? 25.050 4.720 -7.970 1.00 96.25 132 ASN A N 1
ATOM 1069 C CA . ASN A 1 132 ? 25.184 6.145 -8.304 1.00 96.25 132 ASN A CA 1
ATOM 1070 C C . ASN A 1 132 ? 24.220 6.617 -9.406 1.00 96.25 132 ASN A C 1
ATOM 1072 O O . ASN A 1 132 ? 23.920 7.805 -9.479 1.00 96.25 132 ASN A O 1
ATOM 1076 N N . ARG A 1 133 ? 23.743 5.719 -10.278 1.00 96.06 133 ARG A N 1
ATOM 1077 C CA . ARG A 1 133 ? 22.707 6.034 -11.279 1.00 96.06 133 ARG A CA 1
ATOM 1078 C C . ARG A 1 133 ? 21.301 5.994 -10.690 1.00 96.06 133 ARG A C 1
ATOM 1080 O O . ARG A 1 133 ? 20.445 6.730 -11.163 1.00 96.06 133 ARG A O 1
ATOM 1087 N N . PHE A 1 134 ? 21.078 5.156 -9.682 1.00 95.75 134 PHE A N 1
ATOM 1088 C CA . PHE A 1 134 ? 19.786 5.021 -9.013 1.00 95.75 134 PHE A CA 1
ATOM 1089 C C . PHE A 1 134 ? 19.543 6.116 -7.973 1.00 95.75 134 PHE A C 1
ATOM 1091 O O . PHE A 1 134 ? 18.414 6.561 -7.806 1.00 95.75 134 PHE A O 1
ATOM 1098 N N . LEU A 1 135 ? 20.604 6.604 -7.323 1.00 97.06 135 LEU A N 1
ATOM 1099 C CA . LEU A 1 135 ? 20.497 7.615 -6.273 1.00 97.06 135 LEU A CA 1
ATOM 1100 C C . LEU A 1 135 ? 19.703 8.874 -6.692 1.00 97.06 135 LEU A C 1
ATOM 1102 O O . LEU A 1 135 ? 18.817 9.256 -5.928 1.00 97.06 135 LEU A O 1
ATOM 1106 N N . PRO A 1 136 ? 19.921 9.483 -7.878 1.00 97.50 136 PRO A N 1
ATOM 1107 C CA . PRO A 1 136 ? 19.110 10.617 -8.325 1.00 97.50 136 PRO A CA 1
ATOM 1108 C C . PRO A 1 136 ? 17.625 10.278 -8.492 1.00 97.50 136 PRO A C 1
ATOM 1110 O O . PRO A 1 136 ? 16.778 11.099 -8.168 1.00 97.50 136 PRO A O 1
ATOM 1113 N N . LEU A 1 137 ? 17.294 9.061 -8.940 1.00 94.94 137 LEU A N 1
ATOM 1114 C CA . LEU A 1 137 ? 15.901 8.618 -9.066 1.00 94.94 137 LEU A CA 1
ATOM 1115 C C . LEU A 1 137 ? 15.241 8.499 -7.688 1.00 94.94 137 LEU A C 1
ATOM 1117 O O . LEU A 1 137 ? 14.119 8.960 -7.497 1.00 94.94 137 LEU A O 1
ATOM 1121 N N . CYS A 1 138 ? 15.955 7.934 -6.712 1.00 95.38 138 CYS A N 1
ATOM 1122 C CA . CYS A 1 138 ? 15.480 7.852 -5.332 1.00 95.38 138 CYS A CA 1
ATOM 1123 C C . CYS A 1 138 ? 15.288 9.238 -4.705 1.00 95.38 138 CYS A C 1
ATOM 1125 O O . CYS A 1 138 ? 14.342 9.422 -3.949 1.00 95.38 138 CYS A O 1
ATOM 1127 N N . GLN A 1 139 ? 16.155 10.207 -5.022 1.00 96.31 139 GLN A N 1
ATOM 1128 C CA . GLN A 1 139 ? 15.991 11.606 -4.605 1.00 96.31 139 GLN A CA 1
ATOM 1129 C C . GLN A 1 139 ? 14.725 12.210 -5.216 1.00 96.31 139 GLN A C 1
ATOM 1131 O O . GLN A 1 139 ? 13.863 12.670 -4.478 1.00 96.31 139 GLN A O 1
ATOM 1136 N N . THR A 1 140 ? 14.543 12.090 -6.536 1.00 94.31 140 THR A N 1
ATOM 1137 C CA . THR A 1 140 ? 13.332 12.573 -7.217 1.00 94.31 140 THR A CA 1
ATOM 1138 C C . THR A 1 140 ? 12.050 11.980 -6.634 1.00 94.31 140 THR A C 1
ATOM 1140 O O . THR A 1 140 ? 11.068 12.704 -6.496 1.00 94.31 140 THR A O 1
ATOM 1143 N N . LEU A 1 141 ? 12.047 10.686 -6.291 1.00 92.19 141 LEU A N 1
ATOM 1144 C CA . LEU A 1 141 ? 10.901 10.017 -5.669 1.00 92.19 141 LEU A CA 1
ATOM 1145 C C . LEU A 1 141 ? 10.669 10.471 -4.223 1.00 92.19 141 LEU A C 1
ATOM 1147 O O . LEU A 1 141 ? 9.525 10.701 -3.846 1.00 92.19 141 LEU A O 1
ATOM 1151 N N . ALA A 1 142 ? 11.729 10.606 -3.425 1.00 93.44 142 ALA A N 1
ATOM 1152 C CA . ALA A 1 142 ? 11.632 11.035 -2.029 1.00 93.44 142 ALA A CA 1
ATOM 1153 C C . ALA A 1 142 ? 11.187 12.501 -1.881 1.00 93.44 142 ALA A C 1
ATOM 1155 O O . ALA A 1 142 ? 10.606 12.853 -0.855 1.00 93.44 142 ALA A O 1
ATOM 1156 N N . ASP A 1 143 ? 11.438 13.328 -2.900 1.00 94.19 143 ASP A N 1
ATOM 1157 C CA . ASP A 1 143 ? 11.028 14.735 -2.952 1.00 94.19 143 ASP A CA 1
ATOM 1158 C C . ASP A 1 143 ? 9.567 14.924 -3.415 1.00 94.19 143 ASP A C 1
ATOM 1160 O O . ASP A 1 143 ? 9.044 16.039 -3.371 1.00 94.19 143 ASP A O 1
ATOM 1164 N N . GLN A 1 144 ? 8.885 13.858 -3.858 1.00 91.44 144 GLN A N 1
ATOM 1165 C CA . GLN A 1 144 ? 7.469 13.934 -4.228 1.00 91.44 144 GLN A CA 1
ATOM 1166 C C . GLN A 1 144 ? 6.577 14.170 -2.999 1.00 91.44 144 GLN A C 1
ATOM 1168 O O . GLN A 1 144 ? 6.908 13.730 -1.893 1.00 91.44 144 GLN A O 1
ATOM 1173 N N . PRO A 1 145 ? 5.391 14.782 -3.180 1.00 90.94 145 PRO A N 1
ATOM 1174 C CA . PRO A 1 145 ? 4.363 14.792 -2.149 1.00 90.94 145 PRO A CA 1
ATOM 1175 C C . PRO A 1 145 ? 4.062 13.372 -1.658 1.00 90.94 145 PRO A C 1
ATOM 1177 O O . PRO A 1 145 ? 3.773 12.472 -2.449 1.00 90.94 145 PRO A O 1
ATOM 1180 N N . LEU A 1 146 ? 4.137 13.181 -0.341 1.00 93.12 146 LEU A N 1
ATOM 1181 C CA . LEU A 1 146 ? 3.912 11.884 0.283 1.00 93.12 146 LEU A CA 1
ATOM 1182 C C . LEU A 1 146 ? 2.449 11.720 0.691 1.00 93.12 146 LEU A C 1
ATOM 1184 O O . LEU A 1 146 ? 1.837 12.627 1.254 1.00 93.12 146 LEU A O 1
ATOM 1188 N N . CYS A 1 147 ? 1.926 10.522 0.486 1.00 95.25 147 CYS A N 1
ATOM 1189 C CA . CYS A 1 147 ? 0.631 10.076 0.961 1.00 95.25 147 CYS A CA 1
ATOM 1190 C C . CYS A 1 147 ? 0.757 8.725 1.667 1.00 95.25 147 CYS A C 1
ATOM 1192 O O . CYS A 1 147 ? 1.782 8.043 1.580 1.00 95.25 147 CYS A O 1
ATOM 1194 N N . PHE A 1 148 ? -0.284 8.343 2.401 1.00 97.75 148 PHE A N 1
ATOM 1195 C CA . PHE A 1 148 ? -0.383 7.016 2.989 1.00 97.75 148 PHE A CA 1
ATOM 1196 C C . PHE A 1 148 ? -0.257 5.969 1.880 1.00 97.75 148 PHE A C 1
ATOM 1198 O O . PHE A 1 148 ? -1.086 5.919 0.977 1.00 97.75 148 PHE A O 1
ATOM 1205 N N . THR A 1 149 ? 0.791 5.160 1.951 1.00 97.62 149 THR A N 1
ATOM 1206 C CA . THR A 1 149 ? 1.118 4.107 0.993 1.00 97.62 149 THR A CA 1
ATOM 1207 C C . THR A 1 149 ? 1.015 2.772 1.710 1.00 97.62 149 THR A C 1
ATOM 1209 O O . THR A 1 149 ? 1.716 2.541 2.697 1.00 97.62 149 THR A O 1
ATOM 1212 N N . HIS A 1 150 ? 0.144 1.900 1.217 1.00 97.94 150 HIS A N 1
ATOM 1213 C CA . HIS A 1 150 ? -0.031 0.540 1.714 1.00 97.94 150 HIS A CA 1
ATOM 1214 C C . HIS A 1 150 ? 1.226 -0.307 1.501 1.00 97.94 150 HIS A C 1
ATOM 1216 O O . HIS A 1 150 ? 1.505 -1.187 2.309 1.00 97.94 150 HIS A O 1
ATOM 1222 N N . ARG A 1 151 ? 1.991 -0.005 0.440 1.00 95.62 151 ARG A N 1
ATOM 1223 C CA . ARG A 1 151 ? 3.218 -0.668 -0.028 1.00 95.62 151 ARG A CA 1
ATOM 1224 C C . ARG A 1 151 ? 2.951 -1.972 -0.771 1.00 95.62 151 ARG A C 1
ATOM 1226 O O . ARG A 1 151 ? 3.430 -2.123 -1.889 1.00 95.62 151 ARG A O 1
ATOM 1233 N N . ASP A 1 152 ? 2.114 -2.840 -0.219 1.00 95.12 152 ASP A N 1
ATOM 1234 C CA . ASP A 1 152 ? 1.802 -4.143 -0.826 1.00 95.12 152 ASP A CA 1
ATOM 1235 C C . ASP A 1 152 ? 0.363 -4.208 -1.395 1.00 95.12 152 ASP A C 1
ATOM 1237 O O . ASP A 1 152 ? -0.358 -5.189 -1.223 1.00 95.12 152 ASP A O 1
ATOM 1241 N N . TYR A 1 153 ? -0.094 -3.126 -2.049 1.00 97.88 153 TYR A N 1
ATO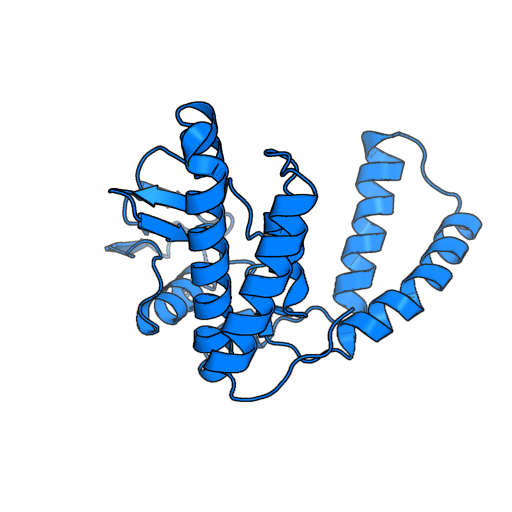M 1242 C CA . TYR A 1 153 ? -1.451 -3.015 -2.617 1.00 97.88 153 TYR A CA 1
ATOM 1243 C C . TYR A 1 153 ? -1.572 -3.715 -3.981 1.00 97.88 153 TYR A C 1
ATOM 1245 O O . TYR A 1 153 ? -1.542 -3.084 -5.037 1.00 97.88 153 TYR A O 1
ATOM 1253 N N . HIS A 1 154 ? -1.687 -5.040 -3.967 1.00 96.94 154 HIS A N 1
ATOM 1254 C CA . HIS A 1 154 ? -1.834 -5.872 -5.169 1.00 96.94 154 HIS A CA 1
ATOM 1255 C C . HIS A 1 154 ? -2.976 -6.888 -5.024 1.00 96.94 154 HIS A C 1
ATOM 1257 O O . HIS A 1 154 ? -3.502 -7.093 -3.929 1.00 96.94 154 HIS A O 1
ATOM 1263 N N . SER A 1 155 ? -3.347 -7.578 -6.107 1.00 97.25 155 SER A N 1
ATOM 1264 C CA . SER A 1 155 ? -4.544 -8.439 -6.183 1.00 97.25 155 SER A CA 1
ATOM 1265 C C . SER A 1 155 ? -4.620 -9.551 -5.129 1.00 97.25 155 SER A C 1
ATOM 1267 O O . SER A 1 155 ? -5.714 -9.987 -4.781 1.00 97.25 155 SER A O 1
ATOM 1269 N N . ARG A 1 156 ? -3.486 -10.008 -4.582 1.00 96.75 156 ARG A N 1
ATOM 1270 C CA . ARG A 1 156 ? -3.460 -11.002 -3.491 1.00 96.75 156 ARG A CA 1
ATOM 1271 C C . ARG A 1 156 ? -3.711 -10.445 -2.088 1.00 96.75 156 ARG A C 1
ATOM 1273 O O . ARG A 1 156 ? -4.083 -11.216 -1.214 1.00 96.75 156 ARG A O 1
ATOM 1280 N N . ASN A 1 157 ? -3.567 -9.136 -1.905 1.00 97.31 157 ASN A N 1
ATOM 1281 C CA . ASN A 1 157 ? -3.807 -8.445 -0.633 1.00 97.31 157 ASN A CA 1
ATOM 1282 C C . ASN A 1 157 ? -5.161 -7.715 -0.624 1.00 97.31 157 ASN A C 1
ATOM 1284 O O . ASN A 1 157 ? -5.476 -6.964 0.297 1.00 97.31 157 ASN A O 1
ATOM 1288 N N . LEU A 1 158 ? -5.982 -7.967 -1.646 1.00 98.06 158 LEU A N 1
ATOM 1289 C CA . LEU A 1 158 ? -7.375 -7.560 -1.724 1.00 98.06 158 LEU A CA 1
ATOM 1290 C C . LEU A 1 158 ? -8.242 -8.816 -1.713 1.00 98.06 158 LEU A C 1
ATOM 1292 O O . LEU A 1 158 ? -8.041 -9.693 -2.549 1.00 98.06 158 LEU A O 1
ATOM 1296 N N . MET A 1 159 ? -9.203 -8.906 -0.797 1.00 97.75 159 MET A N 1
ATOM 1297 C CA . MET A 1 159 ? -10.184 -9.998 -0.759 1.00 97.75 159 MET A CA 1
ATOM 1298 C C . MET A 1 159 ? -11.499 -9.554 -1.374 1.00 97.75 159 MET A C 1
ATOM 1300 O O . MET A 1 159 ? -11.889 -8.401 -1.213 1.00 97.75 159 MET A O 1
ATOM 1304 N N . VAL A 1 160 ? -12.201 -10.475 -2.026 1.00 96.88 160 VAL A N 1
ATOM 1305 C CA . VAL A 1 160 ? -13.564 -10.268 -2.517 1.00 96.88 160 VAL A CA 1
ATOM 1306 C C . VAL A 1 160 ? -14.533 -10.932 -1.544 1.00 96.88 160 VAL A C 1
ATOM 1308 O O . VAL A 1 160 ? -14.585 -12.156 -1.442 1.00 96.88 160 VAL A O 1
ATOM 1311 N N . LYS A 1 161 ? -15.328 -10.126 -0.836 1.00 93.12 161 LYS A N 1
ATOM 1312 C CA . LYS A 1 161 ? -16.304 -10.590 0.157 1.00 93.12 161 LYS A CA 1
ATOM 1313 C C . LYS A 1 161 ? -17.667 -9.980 -0.134 1.00 93.12 161 LYS A C 1
ATOM 1315 O O . LYS A 1 161 ? -1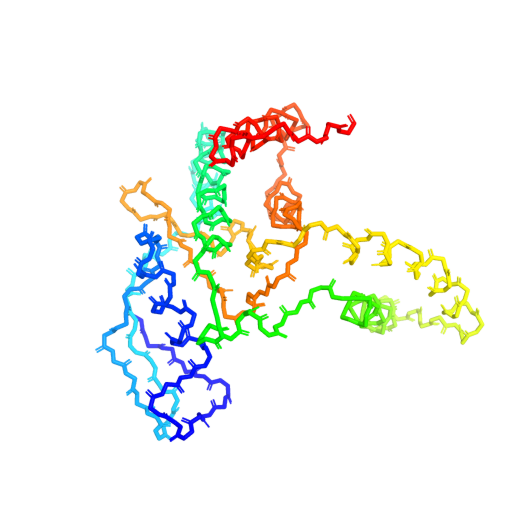7.824 -8.769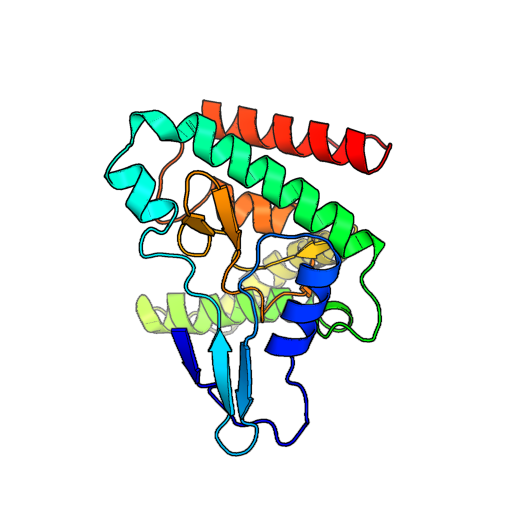 -0.084 1.00 93.12 161 LYS A O 1
ATOM 1320 N N . ASN A 1 162 ? -18.659 -10.820 -0.438 1.00 89.12 162 ASN A N 1
ATOM 1321 C CA . ASN A 1 162 ? -20.028 -10.392 -0.775 1.00 89.12 162 ASN A CA 1
ATOM 1322 C C . ASN A 1 162 ? -20.101 -9.345 -1.907 1.00 89.12 162 ASN A C 1
ATOM 1324 O O . ASN A 1 162 ? -21.012 -8.525 -1.943 1.00 89.12 162 ASN A O 1
ATOM 1328 N N . GLY A 1 163 ? -19.144 -9.379 -2.837 1.00 87.25 163 GLY A N 1
ATOM 1329 C CA . GLY A 1 163 ? -19.035 -8.410 -3.926 1.00 87.25 163 GLY A CA 1
ATOM 1330 C C . GLY A 1 163 ? -18.218 -7.160 -3.591 1.00 87.25 163 GLY A C 1
ATOM 1331 O O . GLY A 1 163 ? -17.866 -6.443 -4.522 1.00 87.25 163 GLY A O 1
ATOM 1332 N N . ASP A 1 164 ? -17.845 -6.935 -2.332 1.00 92.25 164 ASP A N 1
ATOM 1333 C CA . ASP A 1 164 ? -16.993 -5.823 -1.901 1.00 92.25 164 ASP A CA 1
ATOM 1334 C C . ASP A 1 164 ? -15.518 -6.231 -1.781 1.00 92.25 164 ASP A C 1
ATOM 1336 O O . ASP A 1 164 ? -15.183 -7.416 -1.740 1.00 92.25 164 ASP A O 1
ATOM 1340 N N . LEU A 1 165 ? -14.629 -5.232 -1.734 1.00 97.31 165 LEU A N 1
ATOM 1341 C CA . LEU A 1 165 ? -13.187 -5.420 -1.566 1.00 97.31 165 LEU A CA 1
ATOM 1342 C C . LEU A 1 165 ? -12.752 -5.142 -0.125 1.00 97.31 165 LEU A C 1
ATOM 1344 O O . LEU A 1 165 ? -13.069 -4.081 0.409 1.00 97.31 165 LEU A O 1
ATOM 1348 N N . MET A 1 166 ? -11.965 -6.050 0.454 1.00 97.88 166 MET A N 1
ATOM 1349 C CA . MET A 1 166 ? -11.321 -5.893 1.764 1.00 97.88 166 MET A CA 1
ATOM 1350 C C . MET A 1 166 ? -9.800 -5.804 1.607 1.00 97.88 166 MET A C 1
ATOM 1352 O O . MET A 1 166 ? -9.216 -6.563 0.839 1.00 97.88 166 MET A O 1
ATOM 1356 N N . ILE A 1 167 ? -9.161 -4.899 2.344 1.00 98.19 167 ILE A N 1
ATOM 1357 C CA . ILE A 1 167 ? -7.719 -4.629 2.319 1.00 98.19 167 ILE A CA 1
ATOM 1358 C C . ILE A 1 167 ? -7.037 -5.442 3.421 1.00 98.19 167 ILE A C 1
ATOM 1360 O O . ILE A 1 167 ? -7.403 -5.330 4.593 1.00 98.19 167 ILE A O 1
ATOM 1364 N N . LEU A 1 168 ? -6.023 -6.220 3.050 1.00 96.69 168 LEU A N 1
ATOM 1365 C CA . LEU A 1 168 ? -5.171 -6.993 3.954 1.00 96.69 168 LEU A CA 1
ATOM 1366 C C . LEU A 1 168 ? -3.711 -6.546 3.845 1.00 96.69 168 LEU A C 1
ATOM 1368 O O . LEU A 1 168 ? -3.341 -5.892 2.882 1.00 96.69 168 LEU A O 1
ATOM 1372 N N . ASP A 1 169 ? -2.879 -6.977 4.795 1.00 95.00 169 ASP A N 1
ATOM 1373 C CA . ASP A 1 169 ? -1.413 -6.835 4.732 1.00 95.00 169 ASP A CA 1
ATOM 1374 C C . ASP A 1 169 ? -0.905 -5.373 4.774 1.00 95.00 169 ASP A C 1
ATOM 1376 O O . ASP A 1 169 ? 0.122 -5.015 4.205 1.00 95.00 169 ASP A O 1
ATOM 1380 N N . PHE A 1 170 ? -1.640 -4.498 5.468 1.00 96.12 170 PHE A N 1
ATOM 1381 C CA . PHE A 1 170 ? -1.355 -3.059 5.575 1.00 96.12 170 PHE A CA 1
ATOM 1382 C C . PHE A 1 170 ? -0.331 -2.694 6.666 1.00 96.12 170 PHE A C 1
ATOM 1384 O O . PHE A 1 170 ? -0.063 -1.513 6.885 1.00 96.12 170 PHE A O 1
ATOM 1391 N N . GLN A 1 171 ? 0.220 -3.656 7.412 1.00 92.56 171 GLN A N 1
ATOM 1392 C CA . GLN A 1 171 ? 1.096 -3.370 8.560 1.00 92.56 171 GLN A CA 1
ATOM 1393 C C . GLN A 1 171 ? 2.436 -2.733 8.185 1.00 92.56 171 GLN A C 1
ATOM 1395 O O . GLN A 1 171 ? 3.050 -2.070 9.015 1.00 92.56 171 GLN A O 1
ATOM 1400 N N . ASP A 1 172 ? 2.871 -2.900 6.936 1.00 92.88 172 ASP A N 1
ATOM 1401 C CA . ASP A 1 172 ? 4.095 -2.297 6.407 1.00 92.88 172 ASP A CA 1
ATOM 1402 C C . ASP A 1 172 ? 3.870 -0.899 5.797 1.00 92.88 172 ASP A C 1
ATOM 1404 O O . ASP A 1 172 ? 4.798 -0.323 5.195 1.00 92.88 172 ASP A O 1
ATOM 1408 N N . ALA A 1 173 ? 2.660 -0.348 5.965 1.00 97.00 173 ALA A N 1
ATOM 1409 C CA . ALA A 1 173 ? 2.270 0.952 5.445 1.00 97.00 173 ALA A CA 1
ATOM 1410 C C . ALA A 1 173 ? 3.169 2.085 5.950 1.00 97.00 173 ALA A C 1
ATOM 1412 O O . ALA A 1 173 ? 3.723 2.065 7.052 1.00 97.00 173 ALA A O 1
ATOM 1413 N N . ARG A 1 174 ? 3.323 3.103 5.105 1.00 96.88 174 ARG A N 1
ATOM 1414 C CA . ARG A 1 174 ? 4.238 4.229 5.323 1.00 96.88 174 ARG A CA 1
ATOM 1415 C C . ARG A 1 174 ? 3.872 5.421 4.454 1.00 96.88 174 ARG A C 1
ATOM 1417 O O . ARG A 1 174 ? 3.062 5.302 3.544 1.00 96.88 174 ARG A O 1
ATOM 1424 N N . MET A 1 175 ? 4.513 6.559 4.682 1.00 97.81 175 MET A N 1
ATOM 1425 C CA . MET A 1 175 ? 4.373 7.725 3.809 1.00 97.81 175 MET A CA 1
ATOM 1426 C C . MET A 1 175 ? 5.210 7.558 2.530 1.00 97.81 175 MET A C 1
ATOM 1428 O O . MET A 1 175 ? 6.412 7.297 2.591 1.00 97.81 175 MET A O 1
ATOM 1432 N N . GLY A 1 176 ? 4.599 7.705 1.360 1.00 95.69 176 GLY A N 1
ATOM 1433 C CA . GLY A 1 176 ? 5.231 7.417 0.073 1.00 95.69 176 GLY A CA 1
ATOM 1434 C C . GLY A 1 176 ? 4.601 8.149 -1.106 1.00 95.69 176 GLY A C 1
ATOM 1435 O O . GLY A 1 176 ? 3.551 8.767 -0.947 1.00 95.69 176 GLY A O 1
ATOM 1436 N N . PRO A 1 177 ? 5.220 8.090 -2.295 1.00 93.31 177 PRO A N 1
ATOM 1437 C CA . PRO A 1 177 ? 4.617 8.627 -3.508 1.00 93.31 177 PRO A CA 1
ATOM 1438 C C . PRO A 1 177 ? 3.328 7.872 -3.852 1.00 93.31 177 PRO A C 1
ATOM 1440 O O . PRO A 1 177 ? 3.321 6.642 -3.885 1.00 93.31 177 PRO A O 1
ATOM 1443 N N . CYS A 1 178 ? 2.252 8.588 -4.176 1.00 90.44 178 CYS A N 1
ATOM 1444 C CA . CYS A 1 178 ? 0.936 7.974 -4.398 1.00 90.44 178 CYS A CA 1
ATOM 1445 C C . CYS A 1 178 ? 0.896 6.973 -5.551 1.00 90.44 178 CYS A C 1
ATOM 1447 O O . CYS A 1 178 ? 0.137 6.004 -5.506 1.00 90.44 178 CYS A O 1
ATOM 1449 N N . GLN A 1 179 ? 1.757 7.164 -6.550 1.00 92.69 179 GLN A N 1
ATOM 1450 C CA . GLN A 1 179 ? 1.910 6.235 -7.659 1.00 92.69 179 GLN A CA 1
ATOM 1451 C C . GLN A 1 179 ? 2.451 4.860 -7.243 1.00 92.69 179 GLN A C 1
ATOM 1453 O O . GLN A 1 179 ? 2.340 3.934 -8.037 1.00 92.69 179 GLN A O 1
ATOM 1458 N N . TYR A 1 180 ? 3.032 4.697 -6.047 1.00 95.12 180 TYR A N 1
ATOM 1459 C CA . TYR A 1 180 ? 3.631 3.427 -5.623 1.00 95.12 180 TYR A CA 1
ATOM 1460 C C . TYR A 1 180 ? 2.589 2.303 -5.593 1.00 95.12 180 TYR A C 1
ATOM 1462 O O . TYR A 1 180 ? 2.713 1.335 -6.337 1.00 95.12 180 TYR A O 1
ATOM 1470 N N . ASP A 1 181 ? 1.515 2.474 -4.819 1.00 97.38 181 ASP A N 1
ATOM 1471 C CA . ASP A 1 181 ? 0.439 1.478 -4.729 1.00 97.38 181 ASP A CA 1
ATOM 1472 C C . ASP A 1 181 ? -0.306 1.305 -6.059 1.00 97.38 181 ASP A C 1
ATOM 1474 O O . ASP A 1 181 ? -0.702 0.195 -6.409 1.00 97.38 181 ASP A O 1
ATOM 1478 N N . LEU A 1 182 ? -0.466 2.383 -6.839 1.00 97.12 182 LEU A N 1
ATOM 1479 C CA . LEU A 1 182 ? -1.094 2.300 -8.158 1.00 97.12 182 LEU A CA 1
ATOM 1480 C C . LEU A 1 182 ? -0.256 1.435 -9.106 1.00 97.12 182 LEU A C 1
ATOM 1482 O O . LEU A 1 182 ? -0.792 0.599 -9.830 1.00 97.12 182 LEU A O 1
ATOM 1486 N N . VAL A 1 183 ? 1.068 1.606 -9.095 1.00 95.81 183 VAL A N 1
ATOM 1487 C CA . VAL A 1 183 ? 1.981 0.762 -9.868 1.00 95.81 183 VAL A CA 1
ATOM 1488 C C . VAL A 1 183 ? 1.934 -0.680 -9.367 1.00 95.81 183 VAL A C 1
ATOM 1490 O O . VAL A 1 183 ? 1.858 -1.574 -10.209 1.00 95.81 183 VAL A O 1
ATOM 1493 N N . SER A 1 184 ? 1.918 -0.916 -8.050 1.00 95.88 184 SER A N 1
ATOM 1494 C CA . SER A 1 184 ? 1.783 -2.263 -7.469 1.00 95.88 184 SER A CA 1
ATOM 1495 C C . SER A 1 184 ? 0.503 -2.972 -7.925 1.00 95.88 184 SER A C 1
ATOM 1497 O O . SER A 1 184 ? 0.546 -4.157 -8.251 1.00 95.88 184 SER A O 1
ATOM 1499 N N . LEU A 1 185 ? -0.612 -2.244 -8.034 1.00 97.81 185 LEU A N 1
ATOM 1500 C CA . LEU A 1 185 ? -1.886 -2.782 -8.509 1.00 97.81 185 LEU A CA 1
ATOM 1501 C C . LEU A 1 185 ? -1.898 -3.019 -10.026 1.00 97.81 185 LEU A C 1
ATOM 1503 O O . LEU A 1 185 ? -2.311 -4.078 -10.494 1.00 97.81 185 LEU A O 1
ATOM 1507 N N . LEU A 1 186 ? -1.484 -2.027 -10.821 1.00 97.50 186 LEU A N 1
ATOM 1508 C CA . LEU A 1 186 ? -1.638 -2.062 -12.282 1.00 97.50 186 LEU A CA 1
ATOM 1509 C C . LEU A 1 186 ? -0.534 -2.851 -12.993 1.00 97.50 186 LEU A C 1
ATOM 1511 O O . LEU A 1 186 ? -0.725 -3.286 -14.132 1.00 97.50 186 LEU A O 1
ATOM 1515 N N . LYS A 1 187 ? 0.627 -3.016 -12.353 1.00 95.62 187 LYS A N 1
ATOM 1516 C CA . LYS A 1 187 ? 1.735 -3.866 -12.814 1.00 95.62 187 LYS A CA 1
ATOM 1517 C C . LYS A 1 187 ? 1.916 -5.091 -11.920 1.00 95.62 187 LYS A C 1
ATOM 1519 O O . LYS A 1 187 ? 3.039 -5.553 -11.727 1.00 95.62 187 LYS A O 1
ATOM 1524 N N . ASP A 1 188 ? 0.805 -5.599 -11.399 1.00 91.56 188 ASP A N 1
ATOM 1525 C CA . ASP A 1 188 ? 0.769 -6.825 -10.618 1.00 91.56 188 ASP A CA 1
ATOM 1526 C C . ASP A 1 188 ? 1.443 -7.988 -11.374 1.00 91.56 188 ASP A C 1
ATOM 1528 O O . ASP A 1 188 ? 1.285 -8.161 -12.584 1.00 91.56 188 ASP A O 1
ATOM 1532 N N . SER A 1 189 ? 2.219 -8.791 -10.648 1.00 89.94 189 SER A N 1
ATOM 1533 C CA . SER A 1 189 ? 2.900 -9.971 -11.183 1.00 89.94 189 SER A CA 1
ATOM 1534 C C . SER A 1 189 ? 1.974 -11.173 -11.412 1.00 89.94 189 SER A C 1
ATOM 1536 O O . SER A 1 189 ? 2.368 -12.106 -12.112 1.00 89.94 189 SER A O 1
ATOM 1538 N N . TYR A 1 190 ? 0.764 -11.168 -10.837 1.00 92.88 190 TYR A N 1
ATOM 1539 C CA . TYR A 1 190 ? -0.179 -12.292 -10.911 1.00 92.88 190 TYR A CA 1
ATOM 1540 C C . TYR A 1 190 ? -1.213 -12.143 -12.023 1.00 92.88 190 TYR A C 1
ATOM 1542 O O . TYR A 1 190 ? -1.626 -13.141 -12.610 1.00 92.88 190 TYR A O 1
ATOM 1550 N N . LEU A 1 191 ? -1.600 -10.907 -12.340 1.00 93.00 191 LEU A N 1
ATOM 1551 C CA . LEU A 1 191 ? -2.596 -10.596 -13.359 1.00 93.00 191 LEU A CA 1
ATOM 1552 C C . LEU A 1 191 ? -2.029 -9.606 -14.374 1.00 93.00 191 LEU A C 1
ATOM 1554 O O . LEU A 1 191 ? -1.571 -8.519 -14.030 1.00 93.00 191 LEU A O 1
ATOM 1558 N N . ILE A 1 192 ? -2.104 -9.968 -15.654 1.00 93.75 192 ILE A N 1
ATOM 1559 C CA . ILE A 1 192 ? -1.639 -9.110 -16.745 1.00 93.75 192 ILE A CA 1
ATOM 1560 C C . ILE A 1 192 ? -2.819 -8.308 -17.281 1.00 93.75 192 ILE A C 1
ATOM 1562 O O . ILE A 1 192 ? -3.686 -8.836 -17.975 1.00 93.75 192 ILE A O 1
ATOM 1566 N N . LEU A 1 193 ? -2.821 -7.005 -17.009 1.00 95.88 193 LEU A N 1
ATOM 1567 C CA . LEU A 1 193 ? -3.830 -6.103 -17.554 1.00 95.88 193 LEU A CA 1
ATOM 1568 C C . LEU A 1 193 ? -3.509 -5.740 -19.016 1.00 95.88 193 LEU A C 1
ATOM 1570 O O . LEU A 1 193 ? -2.343 -5.481 -19.348 1.00 95.88 193 LEU A O 1
ATOM 1574 N N . PRO A 1 194 ? -4.513 -5.634 -19.903 1.00 96.31 194 PRO A N 1
ATOM 1575 C CA . PRO A 1 194 ? -4.338 -4.992 -21.199 1.00 96.31 194 PRO A CA 1
ATOM 1576 C C . PRO A 1 194 ? -3.822 -3.559 -21.038 1.00 96.31 194 PRO A C 1
ATOM 1578 O O . PRO A 1 194 ? -4.181 -2.853 -20.097 1.00 96.31 194 PRO A O 1
ATOM 1581 N N . ARG A 1 195 ? -2.981 -3.103 -21.973 1.00 96.00 195 ARG A N 1
ATOM 1582 C CA . ARG A 1 195 ? -2.406 -1.750 -21.915 1.00 96.00 195 ARG A CA 1
ATOM 1583 C C . ARG A 1 195 ? -3.481 -0.661 -21.869 1.00 96.00 195 ARG A C 1
ATOM 1585 O O . ARG A 1 195 ? -3.370 0.219 -21.027 1.00 96.00 195 ARG A O 1
ATOM 1592 N N . ALA A 1 196 ? -4.501 -0.771 -22.719 1.00 97.25 196 ALA A N 1
ATOM 1593 C CA . ALA A 1 196 ? -5.602 0.189 -22.775 1.00 97.25 196 ALA A CA 1
ATOM 1594 C C . ALA A 1 196 ? -6.337 0.299 -21.429 1.00 97.25 196 ALA A C 1
ATOM 1596 O O . ALA A 1 196 ? -6.575 1.401 -20.954 1.00 97.25 196 ALA A O 1
ATOM 1597 N N . LEU A 1 197 ? -6.601 -0.837 -20.769 1.00 97.38 197 LEU A N 1
ATOM 1598 C CA . LEU A 1 197 ? -7.220 -0.849 -19.443 1.00 97.38 197 LEU A CA 1
ATOM 1599 C C . LEU A 1 197 ? -6.320 -0.186 -18.391 1.00 97.38 197 LEU A C 1
ATOM 1601 O O . LEU A 1 197 ? -6.806 0.564 -17.557 1.00 97.38 197 LEU A O 1
ATOM 1605 N N . ARG A 1 198 ? -5.001 -0.424 -18.418 1.00 97.38 198 ARG A N 1
ATOM 1606 C CA . ARG A 1 198 ? -4.089 0.262 -17.484 1.00 97.38 198 ARG A CA 1
ATOM 1607 C C . ARG A 1 198 ? -4.090 1.774 -17.675 1.00 97.38 198 ARG A C 1
ATOM 1609 O O . ARG A 1 198 ? -4.061 2.484 -16.682 1.00 97.38 198 ARG A O 1
ATOM 1616 N N . GLU A 1 199 ? -4.075 2.245 -18.919 1.00 96.56 199 GLU A N 1
ATOM 1617 C CA . GLU A 1 199 ? -4.120 3.679 -19.231 1.00 96.56 199 GLU A CA 1
ATOM 1618 C C . GLU A 1 199 ? -5.444 4.292 -18.736 1.00 96.56 199 GLU A C 1
ATOM 1620 O O . GLU A 1 199 ? -5.405 5.263 -17.987 1.00 96.56 199 GLU A O 1
ATOM 1625 N N . GLU A 1 200 ? -6.584 3.638 -18.999 1.00 97.62 200 GLU A N 1
ATOM 1626 C CA . GLU A 1 200 ? -7.898 4.039 -18.461 1.00 97.62 200 GLU A CA 1
ATOM 1627 C C . GLU A 1 200 ? -7.894 4.135 -16.924 1.00 97.62 200 GLU A C 1
ATOM 1629 O O . GLU A 1 200 ? -8.387 5.099 -16.342 1.00 97.62 200 GLU A O 1
ATOM 1634 N N . LEU A 1 201 ? -7.328 3.135 -16.246 1.00 98.00 201 LEU A N 1
ATOM 1635 C CA . LEU A 1 201 ? -7.290 3.082 -14.784 1.00 98.00 201 LEU A CA 1
ATOM 1636 C C . LEU A 1 201 ? -6.365 4.146 -14.175 1.00 98.00 201 LEU A C 1
ATOM 1638 O O . LEU A 1 201 ? -6.646 4.624 -13.075 1.00 98.00 201 LEU A O 1
ATOM 1642 N N . ILE A 1 202 ? -5.288 4.528 -14.870 1.00 96.94 202 ILE A N 1
ATOM 1643 C CA . ILE A 1 202 ? -4.428 5.650 -14.466 1.00 96.94 202 ILE A CA 1
ATOM 1644 C C . ILE A 1 202 ? -5.212 6.960 -14.554 1.00 96.94 202 ILE A C 1
ATOM 1646 O O . ILE A 1 202 ? -5.235 7.709 -13.577 1.00 96.94 202 ILE A O 1
ATOM 1650 N N . ASP A 1 203 ? -5.887 7.210 -15.678 1.00 95.75 203 ASP A N 1
ATOM 1651 C CA . ASP A 1 203 ? -6.695 8.419 -15.863 1.00 95.75 203 ASP A CA 1
ATOM 1652 C C . ASP A 1 203 ? -7.801 8.505 -14.806 1.00 95.75 203 ASP A C 1
ATOM 1654 O O . ASP A 1 203 ? -7.950 9.528 -14.136 1.00 95.75 203 ASP A O 1
ATOM 1658 N N . ARG A 1 204 ? -8.504 7.393 -14.558 1.00 96.44 204 ARG A N 1
ATOM 1659 C CA . ARG A 1 204 ? -9.538 7.319 -13.520 1.00 96.44 204 ARG A CA 1
ATOM 1660 C C . ARG A 1 204 ? -8.989 7.596 -12.124 1.00 96.44 204 ARG A C 1
ATOM 1662 O O . ARG A 1 204 ? -9.635 8.291 -11.344 1.00 96.44 204 ARG A O 1
ATOM 1669 N N . PHE A 1 205 ? -7.818 7.060 -11.786 1.00 96.62 205 PHE A N 1
ATOM 1670 C CA . PHE A 1 205 ? -7.179 7.344 -10.502 1.00 96.62 205 PHE A CA 1
ATOM 1671 C C . PHE A 1 205 ? -6.873 8.839 -10.347 1.00 96.62 205 PHE A C 1
ATOM 1673 O O . PHE A 1 205 ? -7.165 9.414 -9.299 1.00 96.62 205 PHE A O 1
ATOM 1680 N N . ILE A 1 206 ? -6.330 9.472 -11.391 1.00 94.31 206 ILE A N 1
ATOM 1681 C CA . ILE A 1 206 ? -6.040 10.910 -11.399 1.00 94.31 206 ILE A CA 1
ATOM 1682 C C . ILE A 1 206 ? -7.329 11.707 -11.180 1.00 94.31 206 ILE A C 1
ATOM 1684 O O . ILE A 1 206 ? -7.384 12.508 -10.252 1.00 94.31 206 ILE A O 1
ATOM 1688 N N . GLU A 1 207 ? -8.386 11.437 -11.950 1.00 94.94 207 GLU A N 1
ATOM 1689 C CA . GLU A 1 207 ? -9.675 12.135 -11.830 1.00 94.94 207 GLU A CA 1
ATOM 1690 C C . GLU A 1 207 ? -10.280 12.029 -10.422 1.00 94.94 207 GLU A C 1
ATOM 1692 O O . GLU A 1 207 ? -10.792 13.010 -9.874 1.00 94.94 207 GLU A O 1
ATOM 1697 N N . LEU A 1 208 ? -10.210 10.843 -9.810 1.00 94.88 208 LEU A N 1
ATOM 1698 C CA . LEU A 1 208 ? -10.687 10.625 -8.444 1.00 94.88 208 LEU A CA 1
ATOM 1699 C C . LEU A 1 208 ? -9.879 11.440 -7.432 1.00 94.88 208 LEU A C 1
ATOM 1701 O O . LEU A 1 208 ? -10.469 12.111 -6.584 1.00 94.88 208 LEU A O 1
ATOM 1705 N N . LYS A 1 209 ? -8.548 11.438 -7.549 1.00 91.12 209 LYS A N 1
ATOM 1706 C CA . LYS A 1 209 ? -7.670 12.193 -6.649 1.00 91.12 209 LYS A CA 1
ATOM 1707 C C . LYS A 1 209 ? -7.855 13.698 -6.807 1.00 91.12 209 LYS A C 1
ATOM 1709 O O . LYS A 1 209 ? -7.940 14.396 -5.801 1.00 91.12 209 LYS A O 1
ATOM 1714 N N . GLU A 1 210 ? -7.987 14.199 -8.033 1.00 91.50 210 GLU A N 1
ATOM 1715 C CA . GLU A 1 210 ? -8.255 15.618 -8.292 1.00 91.50 210 GLU A CA 1
ATOM 1716 C C . GLU A 1 210 ? -9.581 16.063 -7.667 1.00 91.50 210 GLU A C 1
ATOM 1718 O O . GLU A 1 210 ? -9.663 17.121 -7.037 1.00 91.50 210 GLU A O 1
ATOM 1723 N N . LYS A 1 211 ? -10.615 15.223 -7.786 1.00 90.62 211 LYS A N 1
ATOM 1724 C CA . LYS A 1 211 ? -11.929 15.469 -7.190 1.00 90.62 211 LYS A CA 1
ATOM 1725 C C . LYS A 1 211 ? -11.891 15.452 -5.661 1.00 90.62 211 LYS A C 1
ATOM 1727 O O . LYS A 1 211 ? -12.538 16.290 -5.036 1.00 90.62 211 LYS A O 1
ATOM 1732 N N . GLU A 1 212 ? -11.185 14.498 -5.059 1.00 86.69 212 GLU A N 1
ATOM 1733 C CA . GLU A 1 212 ? -11.113 14.356 -3.602 1.00 86.69 212 GLU A CA 1
ATOM 1734 C C . GLU A 1 212 ? -10.199 15.402 -2.941 1.00 86.69 212 GLU A C 1
ATOM 1736 O O . GLU A 1 212 ? -10.486 15.844 -1.829 1.00 86.69 212 GLU A O 1
ATOM 1741 N N . GLU A 1 213 ? -9.121 15.819 -3.612 1.00 83.56 213 GLU A N 1
ATOM 1742 C CA . GLU A 1 213 ? -8.154 16.799 -3.093 1.00 83.56 213 GLU A CA 1
ATOM 1743 C C . GLU A 1 213 ? -8.449 18.244 -3.522 1.00 83.56 213 GLU A C 1
ATOM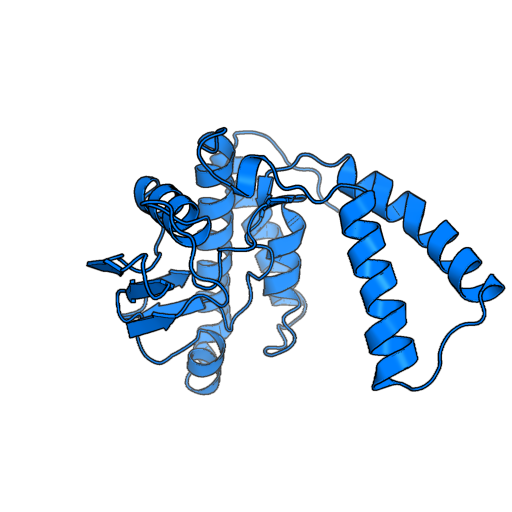 1745 O O . GLU A 1 213 ? -7.864 19.179 -2.975 1.00 83.56 213 GLU A O 1
ATOM 1750 N N . GLY A 1 214 ? -9.344 18.451 -4.493 1.00 83.44 214 GLY A N 1
ATOM 1751 C CA . GLY A 1 214 ? -9.724 19.778 -4.983 1.00 83.44 214 GLY A CA 1
ATOM 1752 C C . GLY A 1 214 ? -8.607 20.513 -5.731 1.00 83.44 214 GLY A C 1
ATOM 1753 O O . GLY A 1 214 ? -8.594 21.744 -5.754 1.00 83.44 214 GLY A O 1
ATOM 1754 N N . ARG A 1 215 ? -7.657 19.783 -6.326 1.00 81.56 215 ARG A N 1
ATOM 1755 C CA . ARG A 1 215 ? -6.525 20.336 -7.090 1.00 81.56 215 ARG A CA 1
ATOM 1756 C C . ARG A 1 215 ? -6.205 19.460 -8.294 1.00 81.56 215 ARG A C 1
ATOM 1758 O O . ARG A 1 215 ? -6.397 18.255 -8.224 1.00 81.56 215 ARG A O 1
ATOM 1765 N N . ALA A 1 216 ? -5.664 20.056 -9.353 1.00 79.25 216 ALA A N 1
ATOM 1766 C CA . ALA A 1 216 ? -5.154 19.299 -10.493 1.00 79.25 216 ALA A CA 1
ATOM 1767 C C . ALA A 1 216 ? -3.861 18.548 -10.128 1.00 79.25 216 ALA A C 1
ATOM 1769 O O . ALA A 1 216 ? -3.057 19.037 -9.322 1.00 79.25 216 ALA A O 1
ATOM 1770 N N . LEU A 1 217 ? -3.662 17.377 -10.729 1.00 78.25 217 LEU A N 1
ATOM 1771 C CA . LEU A 1 217 ? -2.422 16.609 -10.646 1.00 78.25 217 LEU A CA 1
ATOM 1772 C C . LEU A 1 217 ? -1.662 16.692 -11.971 1.00 78.25 217 LEU A C 1
ATOM 1774 O O . LEU A 1 217 ? -2.260 16.750 -13.046 1.00 78.25 217 LEU A O 1
ATOM 1778 N N . ASP A 1 218 ? -0.332 16.673 -11.894 1.00 69.69 218 ASP A N 1
ATOM 1779 C CA . ASP A 1 218 ? 0.507 16.625 -13.088 1.00 69.69 218 ASP A CA 1
ATOM 1780 C C . ASP A 1 218 ? 0.270 15.309 -13.840 1.00 69.69 218 ASP A C 1
ATOM 1782 O O . ASP A 1 218 ? 0.318 14.219 -13.260 1.00 69.69 218 ASP A O 1
ATOM 1786 N N . ARG A 1 219 ? 0.008 15.420 -15.144 1.00 68.06 219 ARG A N 1
ATOM 1787 C CA . ARG A 1 219 ? -0.146 14.273 -16.045 1.00 68.06 219 ARG A CA 1
ATOM 1788 C C . ARG A 1 219 ? 1.221 13.916 -16.650 1.00 68.06 219 ARG A C 1
ATOM 1790 O O . ARG A 1 219 ? 1.970 14.839 -16.976 1.00 68.06 219 ARG A O 1
ATOM 1797 N N . PRO A 1 220 ? 1.567 12.622 -16.772 1.00 53.75 220 PRO A N 1
ATOM 1798 C CA . PRO A 1 220 ? 2.793 12.183 -17.439 1.00 53.75 220 PRO A CA 1
ATOM 1799 C C . PRO A 1 220 ? 2.804 12.473 -18.947 1.00 53.75 220 PRO A C 1
ATOM 1801 O O . PRO A 1 220 ? 1.712 12.597 -19.549 1.00 53.75 220 PRO A O 1
#

Sequence (220 aa):
VLMQLAQAEQGPETDFTRILKFLKSLDLPVPELYGYEAGRGLLILEDCGDHTLEAHLRDHPGQLEDTYRRAVELLSRLQTRATSKIGPDCPAYHLRFDVKKLMWEFDFMLEHYVGGLHKSPLRPRESNKIRNRFLPLCQTLADQPLCFTHRDYHSRNLMVKNGDLMILDFQDARMGPCQYDLVSLLKDSYLILPRALREELIDRFIELKEKEEGRALDRP